Protein AF-A0A4V2S436-F1 (afdb_monomer)

Mean predicted aligned error: 11.57 Å

Structure (mmCIF, N/CA/C/O backbone):
data_AF-A0A4V2S436-F1
#
_entry.id   AF-A0A4V2S436-F1
#
loop_
_atom_site.group_PDB
_atom_site.id
_atom_site.type_symbol
_atom_site.label_atom_id
_atom_site.label_alt_id
_atom_site.label_comp_id
_atom_site.label_asym_id
_atom_site.label_entity_id
_atom_site.label_seq_id
_atom_site.pdbx_PDB_ins_code
_atom_site.Cartn_x
_atom_site.Cartn_y
_atom_site.Cartn_z
_atom_site.occupancy
_atom_site.B_iso_or_equiv
_atom_site.auth_seq_id
_atom_site.auth_comp_id
_atom_site.auth_asym_id
_atom_site.auth_atom_id
_atom_site.pdbx_PDB_model_num
ATOM 1 N N . MET A 1 1 ? 84.930 -32.287 -85.857 1.00 45.47 1 MET A N 1
ATOM 2 C CA . MET A 1 1 ? 84.695 -31.911 -84.444 1.00 45.47 1 MET A CA 1
ATOM 3 C C . MET A 1 1 ? 83.367 -31.167 -84.340 1.00 45.47 1 MET A C 1
ATOM 5 O O . MET A 1 1 ? 83.311 -29.987 -84.649 1.00 45.47 1 MET A O 1
ATOM 9 N N . ALA A 1 2 ? 82.291 -31.865 -83.974 1.00 49.47 2 ALA A N 1
ATOM 10 C CA . ALA A 1 2 ? 80.963 -31.278 -83.796 1.00 49.47 2 ALA A CA 1
ATOM 11 C C . ALA A 1 2 ? 80.810 -30.798 -82.342 1.00 49.47 2 ALA A C 1
ATOM 13 O O . ALA A 1 2 ? 80.619 -31.605 -81.431 1.00 49.47 2 ALA A O 1
ATOM 14 N N . LYS A 1 3 ? 80.956 -29.487 -82.105 1.00 49.38 3 LYS A N 1
ATOM 15 C CA . LYS A 1 3 ? 80.762 -28.877 -80.781 1.00 49.38 3 LYS A CA 1
ATOM 16 C C . LYS A 1 3 ? 79.258 -28.685 -80.565 1.00 49.38 3 LYS A C 1
ATOM 18 O O . LYS A 1 3 ? 78.628 -27.804 -81.133 1.00 49.38 3 LYS A O 1
ATOM 23 N N . ARG A 1 4 ? 78.697 -29.631 -79.817 1.00 47.94 4 ARG A N 1
ATOM 24 C CA . ARG A 1 4 ? 77.278 -29.845 -79.520 1.00 47.94 4 ARG A CA 1
ATOM 25 C C . ARG A 1 4 ? 76.679 -28.641 -78.773 1.00 47.94 4 ARG A C 1
ATOM 27 O O . ARG A 1 4 ? 77.200 -28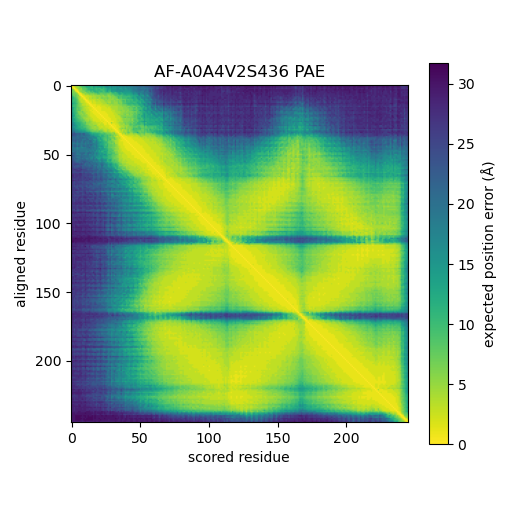.246 -77.732 1.00 47.94 4 ARG A O 1
ATOM 34 N N . ASN A 1 5 ? 75.564 -28.113 -79.284 1.00 54.19 5 ASN A N 1
ATOM 35 C CA . ASN A 1 5 ? 74.741 -27.030 -78.720 1.00 54.19 5 ASN A CA 1
ATOM 36 C C . ASN A 1 5 ? 74.026 -27.439 -77.407 1.00 54.19 5 ASN A C 1
ATOM 38 O O . ASN A 1 5 ? 72.805 -27.369 -77.304 1.00 54.19 5 ASN A O 1
ATOM 42 N N . ASN A 1 6 ? 74.771 -27.872 -76.386 1.00 53.44 6 ASN A N 1
ATOM 43 C CA . ASN A 1 6 ? 74.212 -28.330 -75.106 1.00 53.44 6 ASN A CA 1
ATOM 44 C C . ASN A 1 6 ? 73.847 -27.181 -74.140 1.00 53.44 6 ASN A C 1
ATOM 46 O O . ASN A 1 6 ? 73.171 -27.419 -73.143 1.00 53.44 6 ASN A O 1
ATOM 50 N N . SER A 1 7 ? 74.249 -25.936 -74.427 1.00 57.31 7 SER A N 1
ATOM 51 C CA . SER A 1 7 ? 73.978 -24.784 -73.547 1.00 57.31 7 SER A CA 1
ATOM 52 C C . SER A 1 7 ? 72.531 -24.283 -73.621 1.00 57.31 7 SER A C 1
ATOM 54 O O . SER A 1 7 ? 72.017 -23.764 -72.636 1.00 57.31 7 SER A O 1
ATOM 56 N N . LEU A 1 8 ? 71.856 -24.447 -74.764 1.00 57.72 8 LEU A N 1
ATOM 57 C CA . LEU A 1 8 ? 70.472 -23.985 -74.945 1.00 57.72 8 LEU A CA 1
ATOM 58 C C . LEU A 1 8 ? 69.459 -24.922 -74.276 1.00 57.72 8 LEU A C 1
ATOM 60 O O . LEU A 1 8 ? 68.479 -24.459 -73.699 1.00 57.72 8 LEU A O 1
ATOM 64 N N . VAL A 1 9 ? 69.730 -26.231 -74.288 1.00 58.81 9 VAL A N 1
ATOM 65 C CA . VAL A 1 9 ? 68.868 -27.2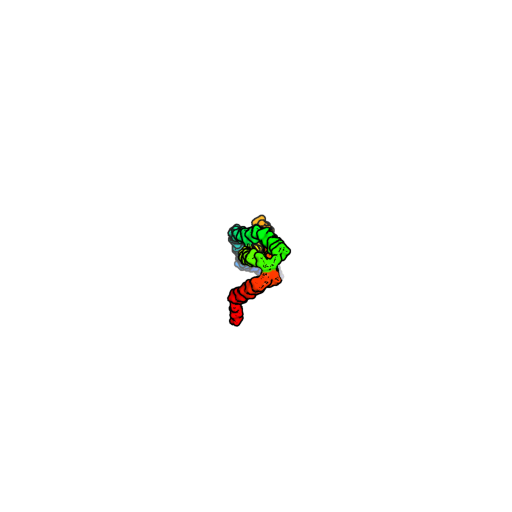38 -73.649 1.00 58.81 9 VAL A CA 1
ATOM 66 C C . VAL A 1 9 ? 68.893 -27.079 -72.123 1.00 58.81 9 VAL A C 1
ATOM 68 O O . VAL A 1 9 ? 67.842 -27.115 -71.493 1.00 58.81 9 VAL A O 1
ATOM 71 N N . GLY A 1 10 ? 70.060 -26.802 -71.528 1.00 59.97 10 GLY A N 1
ATOM 72 C CA . GLY A 1 10 ? 70.183 -26.551 -70.084 1.00 59.97 10 GLY A CA 1
ATOM 73 C C . GLY A 1 10 ? 69.435 -25.301 -69.600 1.00 59.97 10 GLY A C 1
ATOM 74 O O . GLY A 1 10 ? 68.776 -25.348 -68.564 1.00 59.97 10 GLY A O 1
ATOM 75 N N . CYS A 1 11 ? 69.460 -24.202 -70.364 1.00 59.53 11 CYS A N 1
ATOM 76 C CA . CYS A 1 11 ? 68.688 -22.996 -70.035 1.00 59.53 11 CYS A CA 1
ATOM 77 C C . CYS A 1 11 ? 67.171 -23.210 -70.163 1.00 59.53 11 CYS A C 1
ATOM 79 O O . CYS A 1 11 ? 66.417 -22.713 -69.330 1.00 59.53 11 CYS A O 1
ATOM 81 N N . LEU A 1 12 ? 66.717 -23.987 -71.152 1.00 60.34 12 LEU A N 1
ATOM 82 C CA . LEU A 1 12 ? 65.299 -24.335 -71.311 1.00 60.34 12 LEU A CA 1
ATOM 83 C C . LEU A 1 12 ? 64.764 -25.164 -70.132 1.00 60.34 12 LEU A C 1
ATOM 85 O O . LEU A 1 12 ? 63.664 -24.894 -69.650 1.00 60.34 12 LEU A O 1
ATOM 89 N N . PHE A 1 13 ? 65.558 -26.103 -69.606 1.00 65.06 13 PHE A N 1
ATOM 90 C CA . PHE A 1 13 ? 65.181 -26.893 -68.426 1.00 65.06 13 PHE A CA 1
ATOM 91 C C . PHE A 1 13 ? 65.129 -26.078 -67.125 1.00 65.06 13 PHE A C 1
ATOM 93 O O . PHE A 1 13 ? 64.391 -26.454 -66.219 1.00 65.06 13 PHE A O 1
ATOM 100 N N . LEU A 1 14 ? 65.858 -24.960 -67.028 1.00 64.38 14 LEU A N 1
ATOM 101 C CA . LEU A 1 14 ? 65.799 -24.060 -65.868 1.00 64.38 14 LEU A CA 1
ATOM 102 C C . LEU A 1 14 ? 64.645 -23.050 -65.950 1.00 64.38 14 LEU A C 1
ATOM 104 O O . LEU A 1 14 ? 64.082 -22.683 -64.922 1.00 64.38 14 LEU A O 1
ATOM 108 N N . LEU A 1 15 ? 64.252 -22.626 -67.154 1.00 70.50 15 LEU A N 1
ATOM 109 C CA . LEU A 1 15 ? 63.148 -21.675 -67.347 1.00 70.50 15 LEU A CA 1
ATOM 110 C C . LEU A 1 15 ? 61.763 -22.331 -67.228 1.00 70.50 15 LEU A C 1
ATOM 112 O O . LEU A 1 15 ? 60.806 -21.686 -66.796 1.00 70.50 15 LEU A O 1
ATOM 116 N N . PHE A 1 16 ? 61.646 -23.618 -67.555 1.00 74.94 16 PHE A N 1
ATOM 117 C CA . PHE A 1 16 ? 60.388 -24.358 -67.448 1.00 74.94 16 PHE A CA 1
ATOM 118 C C . PHE A 1 16 ? 59.801 -24.419 -66.016 1.00 74.94 16 PHE A C 1
ATOM 120 O O . PHE A 1 16 ? 58.647 -24.036 -65.838 1.00 74.94 16 PHE A O 1
ATOM 127 N N . PRO A 1 17 ? 60.539 -24.801 -64.954 1.00 76.81 17 PRO A N 1
ATOM 128 C CA . PRO A 1 17 ? 59.981 -24.813 -63.599 1.00 76.81 17 PRO A CA 1
ATOM 129 C C . PRO A 1 17 ? 59.652 -23.406 -63.082 1.00 76.81 17 PRO A C 1
ATOM 131 O O . PRO A 1 17 ? 58.709 -23.252 -62.312 1.00 76.81 17 PRO A O 1
ATOM 134 N N . ILE A 1 18 ? 60.380 -22.374 -63.527 1.00 76.88 18 ILE A N 1
ATOM 135 C CA . ILE A 1 18 ? 60.110 -20.977 -63.154 1.00 76.88 18 ILE A CA 1
ATOM 136 C C . ILE A 1 18 ? 58.799 -20.496 -63.783 1.00 76.88 18 ILE A C 1
ATOM 138 O O . ILE A 1 18 ? 57.989 -19.874 -63.102 1.00 76.88 18 ILE A O 1
ATOM 142 N N . THR A 1 19 ? 58.565 -20.810 -65.059 1.00 77.44 19 THR A N 1
ATOM 143 C CA . THR A 1 19 ? 57.315 -20.450 -65.751 1.00 77.44 19 THR A CA 1
ATOM 144 C C . THR A 1 19 ? 56.115 -21.197 -65.173 1.00 77.44 19 THR A C 1
A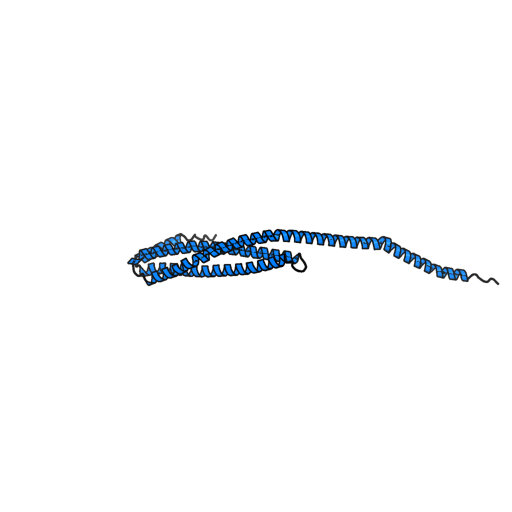TOM 146 O O . THR A 1 19 ? 55.108 -20.563 -64.878 1.00 77.44 19 THR A O 1
ATOM 149 N N . VAL A 1 20 ? 56.243 -22.496 -64.883 1.00 80.12 20 VAL A N 1
ATOM 150 C CA . VAL A 1 20 ? 55.185 -23.278 -64.213 1.00 80.12 20 VAL A CA 1
ATOM 151 C C . VAL A 1 20 ? 54.906 -22.764 -62.794 1.00 80.12 20 VAL A C 1
ATOM 153 O O . VAL A 1 20 ? 53.747 -22.641 -62.400 1.00 80.12 20 VAL A O 1
ATOM 156 N N . ALA A 1 21 ? 55.943 -22.419 -62.022 1.00 75.50 21 ALA A N 1
ATOM 157 C CA . ALA A 1 21 ? 55.770 -21.831 -60.694 1.00 75.50 21 ALA A CA 1
ATOM 158 C C . ALA A 1 21 ? 55.098 -20.450 -60.762 1.00 75.50 21 ALA A C 1
ATOM 160 O O . ALA A 1 21 ? 54.218 -20.161 -59.952 1.00 75.50 21 ALA A O 1
ATOM 161 N N . ALA A 1 22 ? 55.461 -19.616 -61.740 1.00 75.75 22 ALA A N 1
ATOM 162 C CA . ALA A 1 22 ? 54.816 -18.328 -61.967 1.00 75.75 22 ALA A CA 1
ATOM 163 C C . ALA A 1 22 ? 53.335 -18.498 -62.346 1.00 75.75 22 ALA A C 1
ATOM 165 O O . ALA A 1 22 ? 52.490 -17.827 -61.760 1.00 75.75 22 ALA A O 1
ATOM 166 N N . GLU A 1 23 ? 53.004 -19.428 -63.246 1.00 79.50 23 GLU A N 1
ATOM 167 C CA . GLU A 1 23 ? 51.626 -19.747 -63.650 1.00 79.50 23 GLU A CA 1
ATOM 168 C C . GLU A 1 23 ? 50.774 -20.190 -62.448 1.00 79.50 23 GLU A C 1
ATOM 170 O O . GLU A 1 23 ? 49.669 -19.686 -62.246 1.00 79.50 23 GLU A O 1
ATOM 175 N N . LEU A 1 24 ? 51.309 -21.068 -61.590 1.00 76.31 24 LEU A N 1
ATOM 176 C CA . LEU A 1 24 ? 50.634 -21.522 -60.367 1.00 76.31 24 LEU A CA 1
ATOM 177 C C . LEU A 1 24 ? 50.417 -20.383 -59.361 1.00 76.31 24 LEU A C 1
ATOM 179 O O . LEU A 1 24 ? 49.346 -20.288 -58.758 1.00 76.31 24 LEU A O 1
ATOM 183 N N . VAL A 1 25 ? 51.397 -19.487 -59.197 1.00 77.19 25 VAL A N 1
ATOM 184 C CA . VAL A 1 25 ? 51.258 -18.288 -58.353 1.00 77.19 25 VAL A CA 1
ATOM 185 C C . VAL A 1 25 ? 50.208 -17.334 -58.930 1.00 77.19 25 VAL A C 1
ATOM 187 O O . VAL A 1 25 ? 49.373 -16.825 -58.180 1.00 77.19 25 VAL A O 1
ATOM 190 N N . PHE A 1 26 ? 50.190 -17.132 -60.250 1.00 80.00 26 PHE A N 1
ATOM 191 C CA . PHE A 1 26 ? 49.185 -16.312 -60.925 1.00 80.00 26 PHE A CA 1
ATOM 192 C C . PHE A 1 26 ? 47.782 -16.907 -60.808 1.00 80.00 26 PHE A C 1
ATOM 194 O O . PHE A 1 26 ? 46.849 -16.160 -60.533 1.00 80.00 26 PHE A O 1
ATOM 201 N N . GLN A 1 27 ? 47.615 -18.225 -60.934 1.00 74.62 27 GLN A N 1
ATOM 202 C CA . GLN A 1 27 ? 46.327 -18.896 -60.734 1.00 74.62 27 GLN A CA 1
ATOM 203 C C . GLN A 1 27 ? 45.857 -18.821 -59.275 1.00 74.62 27 GLN A C 1
ATOM 205 O O . GLN A 1 27 ? 44.676 -18.575 -59.029 1.00 74.62 27 GLN A O 1
ATOM 210 N N . GLY A 1 28 ? 46.767 -18.960 -58.305 1.00 69.31 28 GLY A N 1
ATOM 211 C CA . GLY A 1 28 ? 46.461 -18.794 -56.882 1.00 69.31 28 GLY A CA 1
ATOM 212 C C . GLY A 1 28 ? 46.034 -17.365 -56.532 1.00 69.31 28 GLY A C 1
ATOM 213 O O . GLY A 1 28 ? 45.018 -17.169 -55.863 1.00 69.31 28 GLY A O 1
ATOM 214 N N . LEU A 1 29 ? 46.753 -16.359 -57.041 1.00 71.00 29 LEU A N 1
ATOM 215 C CA . LEU A 1 29 ? 46.376 -14.948 -56.907 1.00 71.00 29 LEU A CA 1
ATOM 216 C C . LEU A 1 29 ? 45.059 -14.662 -57.627 1.00 71.00 29 LEU A C 1
ATOM 218 O O . LEU A 1 29 ? 44.183 -14.030 -57.045 1.00 71.00 29 LEU A O 1
ATOM 222 N N . HIS A 1 30 ? 44.884 -15.166 -58.849 1.00 77.00 30 HIS A N 1
ATOM 223 C CA . HIS A 1 30 ? 43.649 -15.013 -59.609 1.00 77.00 30 HIS A CA 1
ATOM 224 C C . HIS A 1 30 ? 42.466 -15.582 -58.827 1.00 77.00 30 HIS A C 1
ATOM 226 O O . HIS A 1 30 ? 41.529 -14.841 -58.571 1.00 77.00 30 HIS A O 1
ATOM 232 N N . TRP A 1 31 ? 42.547 -16.818 -58.323 1.00 78.69 31 TRP A N 1
ATOM 233 C CA . TRP A 1 31 ? 41.507 -17.415 -57.480 1.00 78.69 31 TRP A CA 1
ATOM 234 C C . TRP A 1 31 ? 41.252 -16.600 -56.202 1.00 78.69 31 TRP A C 1
ATOM 236 O O . TRP A 1 31 ? 40.101 -16.334 -55.852 1.00 78.69 31 TRP A O 1
ATOM 246 N N . MET A 1 32 ? 42.304 -16.121 -55.534 1.00 72.50 32 MET A N 1
ATOM 247 C CA . MET A 1 32 ? 42.175 -15.274 -54.346 1.00 72.50 32 MET A CA 1
ATOM 248 C C . MET A 1 32 ? 41.455 -13.951 -54.656 1.00 72.50 32 MET A C 1
ATOM 250 O O . MET A 1 32 ? 40.604 -13.536 -53.873 1.00 72.50 32 MET A O 1
ATOM 254 N N . PHE A 1 33 ? 41.725 -13.321 -55.802 1.00 68.56 33 PHE A N 1
ATOM 255 C CA . PHE A 1 33 ? 41.077 -12.077 -56.231 1.00 68.56 33 PHE A CA 1
ATOM 256 C C . PHE A 1 33 ? 39.668 -12.290 -56.802 1.00 68.56 33 PHE A C 1
ATOM 258 O O . PHE A 1 33 ? 38.780 -11.487 -56.525 1.00 68.56 33 PHE A O 1
ATOM 265 N N . THR A 1 34 ? 39.431 -13.364 -57.560 1.00 74.44 34 THR A N 1
ATOM 266 C CA . THR A 1 34 ? 38.139 -13.631 -58.214 1.00 74.44 34 THR A CA 1
ATOM 267 C C . THR A 1 34 ? 37.133 -14.343 -57.318 1.00 74.44 34 THR A C 1
ATOM 269 O O . THR A 1 34 ? 35.936 -14.191 -57.526 1.00 74.44 34 THR A O 1
ATOM 272 N N . GLN A 1 35 ? 37.590 -15.138 -56.345 1.00 77.50 35 GLN A N 1
ATOM 273 C CA . GLN A 1 35 ? 36.730 -15.972 -55.491 1.00 77.50 35 GLN A CA 1
ATOM 274 C C . GLN A 1 35 ? 36.893 -15.610 -54.004 1.00 77.50 35 GLN A C 1
ATOM 276 O O . GLN A 1 35 ? 35.902 -15.384 -53.314 1.00 77.50 35 GLN A O 1
ATOM 281 N N . GLY A 1 36 ? 38.125 -15.486 -53.497 1.00 75.06 36 GLY A N 1
ATOM 282 C CA . GLY A 1 36 ? 38.379 -15.244 -52.065 1.00 75.06 36 GLY A CA 1
ATOM 283 C C . GLY A 1 36 ? 37.988 -13.842 -51.571 1.00 75.06 36 GLY A C 1
ATOM 284 O O . GLY A 1 36 ? 37.295 -13.685 -50.562 1.00 75.06 36 GLY A O 1
ATOM 285 N N . LEU A 1 37 ? 38.402 -12.806 -52.295 1.00 78.56 37 LEU A N 1
ATOM 286 C CA . LEU A 1 37 ? 38.142 -11.399 -51.978 1.00 78.56 37 LEU A CA 1
ATOM 287 C C . LEU A 1 37 ? 36.642 -11.036 -52.025 1.00 78.56 37 LEU A C 1
ATOM 289 O O . LEU A 1 37 ? 36.147 -10.458 -51.057 1.00 78.56 37 LEU A O 1
ATOM 293 N N . PRO A 1 38 ? 35.863 -11.419 -53.057 1.00 84.00 38 PRO A N 1
ATOM 294 C CA . PRO A 1 38 ? 34.427 -11.146 -53.060 1.00 84.00 38 PRO A CA 1
ATOM 295 C C . PRO A 1 38 ? 33.666 -11.898 -51.958 1.00 84.00 38 PRO A C 1
ATOM 297 O O . PRO A 1 38 ? 32.768 -11.317 -51.346 1.00 84.00 38 PRO A O 1
ATOM 300 N N . VAL A 1 39 ? 34.035 -13.145 -51.630 1.00 79.00 39 VAL A N 1
ATOM 301 C CA . VAL A 1 39 ? 33.394 -13.899 -50.532 1.00 79.00 39 VAL A CA 1
ATOM 302 C C . VAL A 1 39 ? 33.677 -13.252 -49.174 1.00 79.00 39 VAL A C 1
ATOM 304 O O . VAL A 1 39 ? 32.753 -13.048 -48.386 1.00 79.00 39 VAL A O 1
ATOM 307 N N . THR A 1 40 ? 34.927 -12.870 -48.902 1.00 79.31 40 THR A N 1
ATOM 308 C CA . THR A 1 40 ? 35.297 -12.202 -47.640 1.00 79.31 40 THR A CA 1
ATOM 309 C C . THR A 1 40 ? 34.639 -10.830 -47.492 1.00 79.31 40 THR A C 1
ATOM 311 O O . THR A 1 40 ? 34.109 -10.530 -46.421 1.00 79.31 40 THR A O 1
ATOM 314 N N . LEU A 1 41 ? 34.579 -10.029 -48.562 1.00 82.56 41 LEU A N 1
ATOM 315 C CA . LEU A 1 41 ? 33.846 -8.758 -48.571 1.00 82.56 41 LEU A CA 1
ATOM 316 C C . LEU A 1 41 ? 32.345 -8.957 -48.340 1.00 82.56 41 LEU A C 1
ATOM 318 O O . LEU A 1 41 ? 31.739 -8.189 -47.595 1.00 82.56 41 LEU A O 1
ATOM 322 N N . THR A 1 42 ? 31.750 -10.004 -48.918 1.00 83.19 42 THR A N 1
ATOM 323 C CA . THR A 1 42 ? 30.330 -10.326 -48.712 1.00 83.19 42 THR A CA 1
ATOM 324 C C . THR A 1 42 ? 30.058 -10.721 -47.261 1.00 83.19 42 THR A C 1
ATOM 326 O O . THR A 1 42 ? 29.117 -10.212 -46.655 1.00 83.19 42 THR A O 1
ATOM 329 N N . LEU A 1 43 ? 30.900 -11.566 -46.657 1.00 82.19 43 LEU A N 1
ATOM 330 C CA . LEU A 1 43 ? 30.776 -11.937 -45.242 1.00 82.19 43 LEU A CA 1
ATOM 331 C C . LEU A 1 43 ? 30.955 -10.729 -44.313 1.00 82.19 43 LEU A C 1
ATOM 333 O O . LEU A 1 43 ? 30.184 -10.565 -43.368 1.00 82.19 43 LEU A O 1
ATOM 337 N N . LEU A 1 44 ? 31.922 -9.852 -44.600 1.00 87.75 44 LEU A N 1
ATOM 338 C CA . LEU A 1 44 ? 32.111 -8.610 -43.852 1.00 87.75 44 LEU A CA 1
ATOM 339 C C . LEU A 1 44 ? 30.885 -7.697 -43.978 1.00 87.75 44 LEU A C 1
ATOM 341 O O . LEU A 1 44 ? 30.405 -7.180 -42.970 1.00 87.75 44 LEU A O 1
ATOM 345 N N . ALA A 1 45 ? 30.340 -7.536 -45.186 1.00 86.56 45 ALA A N 1
ATOM 346 C CA . ALA A 1 45 ? 29.126 -6.761 -45.416 1.00 86.56 45 ALA A CA 1
ATOM 347 C C . ALA A 1 45 ? 27.938 -7.337 -44.632 1.00 86.56 45 ALA A C 1
ATOM 349 O O . ALA A 1 45 ? 27.226 -6.583 -43.972 1.00 86.56 45 ALA A O 1
ATOM 350 N N . LEU A 1 46 ? 27.761 -8.664 -44.617 1.00 89.12 46 LEU A N 1
ATOM 351 C CA . LEU A 1 46 ? 26.723 -9.328 -43.823 1.00 89.12 46 LEU A CA 1
ATOM 352 C C . LEU A 1 46 ? 26.907 -9.101 -42.316 1.00 89.12 46 LEU A C 1
ATOM 354 O O . LEU A 1 46 ? 25.925 -8.827 -41.626 1.00 89.12 46 LEU A O 1
ATOM 358 N N . LEU A 1 47 ? 28.141 -9.149 -41.805 1.00 89.12 47 LEU A N 1
ATOM 359 C CA . LEU A 1 47 ? 28.437 -8.839 -40.401 1.00 89.12 47 LEU A CA 1
ATOM 360 C C . LEU A 1 47 ? 28.134 -7.376 -40.059 1.00 89.12 47 LEU A C 1
ATOM 362 O O . LEU A 1 47 ? 27.546 -7.100 -39.013 1.00 89.12 47 LEU A O 1
ATOM 366 N N . VAL A 1 48 ? 28.492 -6.438 -40.938 1.00 89.75 48 VAL A N 1
ATOM 367 C CA . VAL A 1 48 ? 28.183 -5.010 -40.764 1.00 89.75 48 VAL A CA 1
ATOM 368 C C . VAL A 1 48 ? 26.673 -4.775 -40.797 1.00 89.75 48 VAL A C 1
ATOM 370 O O . VAL A 1 48 ? 26.160 -4.023 -39.969 1.00 89.75 48 VAL A O 1
ATOM 373 N N . ILE A 1 49 ? 25.945 -5.443 -41.696 1.00 88.50 49 ILE A N 1
ATOM 374 C CA . ILE A 1 49 ? 24.481 -5.370 -41.780 1.00 88.50 49 ILE A CA 1
ATOM 375 C C . ILE A 1 49 ? 23.839 -5.948 -40.512 1.00 88.50 49 ILE A C 1
ATOM 377 O O . ILE A 1 49 ? 23.004 -5.275 -39.908 1.00 88.50 49 ILE A O 1
ATOM 381 N N . ASP A 1 50 ? 24.235 -7.143 -40.059 1.00 87.94 50 ASP A N 1
ATOM 382 C CA . ASP A 1 50 ? 23.723 -7.742 -38.815 1.00 87.94 50 ASP A CA 1
ATOM 383 C C . ASP A 1 50 ? 24.010 -6.837 -37.608 1.00 87.94 50 ASP A C 1
ATOM 385 O O . ASP A 1 50 ? 23.112 -6.560 -36.805 1.00 87.94 50 ASP A O 1
ATOM 389 N N . PHE A 1 51 ? 25.221 -6.280 -37.520 1.00 87.00 51 PHE A N 1
ATOM 390 C CA . PHE A 1 51 ? 25.578 -5.317 -36.483 1.00 87.00 51 PHE A CA 1
ATOM 391 C C . PHE A 1 51 ? 24.712 -4.052 -36.545 1.00 87.00 51 PHE A C 1
ATOM 393 O O . PHE A 1 51 ? 24.152 -3.643 -35.524 1.00 87.00 51 PHE A O 1
ATOM 400 N N . ALA A 1 52 ? 24.537 -3.455 -37.727 1.00 87.12 52 ALA A N 1
ATOM 401 C CA . ALA A 1 52 ? 23.712 -2.265 -37.920 1.00 87.12 52 ALA A CA 1
ATOM 402 C C . ALA A 1 52 ? 22.243 -2.525 -37.548 1.00 87.12 52 ALA A C 1
ATOM 404 O O . ALA A 1 52 ? 21.633 -1.720 -36.839 1.00 87.12 52 ALA A O 1
ATOM 405 N N . VAL A 1 53 ? 21.689 -3.678 -37.938 1.00 89.75 53 VAL A N 1
ATOM 406 C CA . VAL A 1 53 ? 20.325 -4.098 -37.584 1.00 89.75 53 VAL A CA 1
ATOM 407 C C . VAL A 1 53 ? 20.186 -4.292 -36.072 1.00 89.75 53 VAL A C 1
ATOM 409 O O . VAL A 1 53 ? 19.231 -3.787 -35.472 1.00 89.75 53 VAL A O 1
ATOM 412 N N . ARG A 1 54 ? 21.136 -4.972 -35.414 1.00 85.56 54 ARG A N 1
ATOM 413 C CA . ARG A 1 54 ? 21.142 -5.138 -33.946 1.00 85.56 54 ARG A CA 1
ATOM 414 C C . ARG A 1 54 ? 21.253 -3.797 -33.225 1.00 85.56 54 ARG A C 1
ATOM 416 O O . ARG A 1 54 ? 20.537 -3.567 -32.245 1.00 85.56 54 ARG A O 1
ATOM 423 N N . PHE A 1 55 ? 22.095 -2.898 -33.724 1.00 83.75 55 PHE A N 1
ATOM 424 C CA . PHE A 1 55 ? 22.274 -1.561 -33.169 1.00 83.75 55 PHE A CA 1
ATOM 425 C C . PHE A 1 55 ? 20.995 -0.722 -33.292 1.00 83.75 55 PHE A C 1
ATOM 427 O O . PHE A 1 55 ? 20.531 -0.154 -32.300 1.00 83.75 55 PHE A O 1
ATOM 434 N N . GLN A 1 56 ? 20.354 -0.714 -34.465 1.00 87.31 56 GLN A N 1
ATOM 435 C CA . GLN A 1 56 ? 19.084 -0.014 -34.682 1.00 87.31 56 GLN A CA 1
ATOM 436 C C . GLN A 1 56 ? 17.953 -0.570 -33.809 1.00 87.31 56 GLN A C 1
ATOM 438 O O . GLN A 1 56 ? 17.238 0.207 -33.172 1.00 87.31 56 GLN A O 1
ATOM 443 N N . ARG A 1 57 ? 17.817 -1.901 -33.710 1.00 86.00 57 ARG A N 1
ATOM 444 C CA . ARG A 1 57 ? 16.818 -2.547 -32.836 1.00 86.00 57 ARG A CA 1
ATOM 445 C C . ARG A 1 57 ? 17.014 -2.161 -31.372 1.00 86.00 57 ARG A C 1
ATOM 447 O O . ARG A 1 57 ? 16.044 -1.838 -30.690 1.00 86.00 57 ARG A O 1
ATOM 454 N N . THR A 1 58 ? 18.259 -2.146 -30.903 1.00 82.06 58 THR A N 1
ATOM 455 C CA . THR A 1 58 ? 18.589 -1.743 -29.528 1.00 82.06 58 THR A CA 1
ATOM 456 C C . THR A 1 58 ? 18.244 -0.274 -29.293 1.00 82.06 58 THR A C 1
ATOM 458 O O . THR A 1 58 ? 17.611 0.063 -28.294 1.00 82.06 58 THR A O 1
ATOM 461 N N . ARG A 1 59 ? 18.576 0.609 -30.243 1.00 82.38 59 ARG A N 1
ATOM 462 C CA . ARG A 1 59 ? 18.273 2.043 -30.149 1.00 82.38 59 ARG A CA 1
ATOM 463 C C . ARG A 1 59 ? 16.766 2.319 -30.132 1.00 82.38 59 ARG A C 1
ATOM 465 O O . ARG A 1 59 ? 16.320 3.155 -29.349 1.00 82.38 59 ARG A O 1
ATOM 472 N N . LYS A 1 60 ? 15.989 1.589 -30.942 1.00 86.12 60 LYS A N 1
ATOM 473 C CA . LYS A 1 60 ? 14.520 1.656 -30.946 1.00 86.12 60 LYS A CA 1
ATOM 474 C C . LYS A 1 60 ? 13.938 1.230 -29.593 1.00 86.12 60 LYS A C 1
ATOM 476 O O . LYS A 1 60 ? 13.202 2.010 -29.000 1.00 86.12 60 LYS A O 1
ATOM 481 N N . ARG A 1 61 ? 14.369 0.083 -29.049 1.00 83.12 61 ARG A N 1
ATOM 482 C CA . ARG A 1 61 ? 13.941 -0.391 -27.717 1.00 83.12 61 ARG A CA 1
ATOM 483 C C . ARG A 1 61 ? 14.251 0.608 -26.605 1.00 83.12 61 ARG A C 1
ATOM 485 O O . ARG A 1 61 ? 13.402 0.873 -25.767 1.00 83.12 61 ARG A O 1
ATOM 492 N N . VAL A 1 62 ? 15.452 1.192 -26.594 1.00 80.00 62 VAL A N 1
ATOM 493 C CA . VAL A 1 62 ? 15.817 2.197 -25.579 1.00 80.00 62 VAL A CA 1
ATOM 494 C C . VAL A 1 62 ? 14.923 3.431 -25.677 1.00 80.00 62 VAL A C 1
ATOM 496 O O . VAL A 1 62 ? 14.549 3.979 -24.643 1.00 80.00 62 VAL A O 1
ATOM 499 N N . ARG A 1 63 ? 14.573 3.874 -26.890 1.00 81.69 63 ARG A N 1
ATOM 500 C CA . ARG A 1 63 ? 13.679 5.021 -27.084 1.00 81.69 63 ARG A CA 1
ATOM 501 C C . ARG A 1 63 ? 12.279 4.725 -26.546 1.00 81.69 63 ARG A C 1
ATOM 503 O O . ARG A 1 63 ? 11.801 5.492 -25.721 1.00 81.69 63 ARG A O 1
ATOM 510 N N . GLU A 1 64 ? 11.702 3.587 -26.927 1.00 85.94 64 GLU A N 1
ATOM 511 C CA . GLU A 1 64 ? 10.386 3.130 -26.453 1.00 85.94 64 GLU A CA 1
ATOM 512 C C . GLU A 1 64 ? 10.349 3.001 -24.920 1.00 85.94 64 GLU A C 1
ATOM 514 O O . GLU A 1 64 ? 9.443 3.519 -24.272 1.00 85.94 64 GLU A O 1
ATOM 519 N N . LEU A 1 65 ? 11.381 2.403 -24.313 1.00 83.12 65 LEU A N 1
ATOM 520 C CA . LEU A 1 65 ? 11.478 2.279 -22.854 1.00 83.12 65 LEU A CA 1
ATOM 521 C C . LEU A 1 65 ? 11.767 3.619 -22.144 1.00 83.12 65 LEU A C 1
ATOM 523 O O . LEU A 1 65 ? 11.459 3.802 -20.968 1.00 83.12 65 LEU A O 1
ATOM 527 N N . THR A 1 66 ? 12.397 4.585 -22.804 1.00 79.25 66 THR A N 1
ATOM 528 C CA . THR A 1 66 ? 12.592 5.907 -22.184 1.00 79.25 66 THR A CA 1
ATOM 529 C C . THR A 1 66 ? 11.293 6.709 -22.218 1.00 79.25 66 THR A C 1
ATOM 531 O O . THR A 1 66 ? 10.999 7.428 -21.270 1.00 79.25 66 THR A O 1
ATOM 534 N N . GLU A 1 67 ? 10.489 6.544 -23.266 1.00 84.75 67 GLU A N 1
ATOM 535 C CA . GLU A 1 67 ? 9.178 7.180 -23.405 1.00 84.75 67 GLU A CA 1
ATOM 536 C C . GLU A 1 67 ? 8.145 6.589 -22.426 1.00 84.75 67 GLU A C 1
ATOM 538 O O . GLU A 1 67 ? 7.475 7.329 -21.706 1.00 84.75 67 GLU A O 1
ATOM 543 N N . ASP A 1 68 ? 8.090 5.259 -22.276 1.00 88.50 68 ASP A N 1
ATOM 544 C CA . ASP A 1 68 ? 7.199 4.602 -21.300 1.00 88.50 68 ASP A CA 1
ATOM 545 C C . ASP A 1 68 ? 7.647 4.819 -19.835 1.00 88.50 68 ASP A C 1
ATOM 547 O O . ASP A 1 68 ? 6.851 4.661 -18.902 1.00 88.50 68 ASP A O 1
ATOM 551 N N . LEU A 1 69 ? 8.891 5.268 -19.598 1.00 86.94 69 LEU A N 1
ATOM 552 C CA . LEU A 1 69 ? 9.375 5.593 -18.251 1.00 86.94 69 LEU A CA 1
ATOM 553 C C . LEU A 1 69 ? 8.531 6.696 -17.601 1.00 86.94 69 LEU A C 1
ATOM 555 O O . LEU A 1 69 ? 8.151 6.560 -16.438 1.00 86.94 69 LEU A O 1
ATOM 559 N N . GLU A 1 70 ? 8.201 7.761 -18.336 1.00 84.81 70 GLU A N 1
ATOM 560 C CA . GLU A 1 70 ? 7.414 8.875 -17.796 1.00 84.81 70 GLU A CA 1
ATOM 561 C C . GLU A 1 70 ? 5.997 8.423 -17.413 1.00 84.81 70 GLU A C 1
ATOM 563 O O . GLU A 1 70 ? 5.504 8.721 -16.321 1.00 84.81 70 GLU A O 1
ATOM 568 N N . THR A 1 71 ? 5.363 7.624 -18.272 1.00 89.38 71 THR A N 1
ATOM 569 C CA . THR A 1 71 ? 4.034 7.047 -18.026 1.00 89.38 71 THR A CA 1
ATOM 570 C C . THR A 1 71 ? 4.036 6.134 -16.801 1.00 89.38 71 THR A C 1
ATOM 572 O O . THR A 1 71 ? 3.113 6.172 -15.982 1.00 89.38 71 THR A O 1
ATOM 575 N N . ARG A 1 72 ? 5.083 5.324 -16.618 1.00 90.31 72 ARG A N 1
ATOM 576 C CA . ARG A 1 72 ? 5.236 4.482 -15.422 1.00 90.31 72 ARG A CA 1
ATOM 577 C C . ARG A 1 72 ? 5.467 5.294 -14.159 1.00 90.31 72 ARG A C 1
ATOM 579 O O . ARG A 1 72 ? 4.842 4.989 -13.148 1.00 90.31 72 ARG A O 1
ATOM 586 N N . VAL A 1 73 ? 6.276 6.349 -14.219 1.00 87.81 73 VAL A N 1
ATOM 587 C CA . VAL A 1 73 ? 6.453 7.271 -13.087 1.00 87.81 73 VAL A CA 1
ATOM 588 C C . VAL A 1 73 ? 5.113 7.903 -12.695 1.00 87.81 73 VAL A C 1
ATOM 590 O O . VAL A 1 73 ? 4.790 7.942 -11.509 1.00 87.81 73 VAL A O 1
ATOM 593 N N . LYS A 1 74 ? 4.288 8.324 -13.664 1.00 88.81 74 LYS A N 1
ATOM 594 C CA . LYS A 1 74 ? 2.931 8.842 -13.397 1.00 88.81 74 LYS A CA 1
ATOM 595 C C . LYS A 1 74 ? 2.032 7.801 -12.722 1.00 88.81 74 LYS A C 1
ATOM 597 O O . LYS A 1 74 ? 1.379 8.126 -11.732 1.00 88.81 74 LYS A O 1
ATOM 602 N N . ARG A 1 75 ? 2.031 6.550 -13.202 1.00 90.00 75 ARG A N 1
ATOM 603 C CA . ARG A 1 75 ? 1.273 5.446 -12.577 1.00 90.00 75 ARG A CA 1
ATOM 604 C C . ARG A 1 75 ? 1.689 5.215 -11.128 1.00 90.00 75 ARG A C 1
ATOM 606 O O . ARG A 1 75 ? 0.837 5.155 -10.246 1.00 90.00 75 ARG A O 1
ATOM 613 N N . VAL A 1 76 ? 2.992 5.147 -10.881 1.00 90.12 76 VAL A N 1
ATOM 614 C CA . VAL A 1 76 ? 3.538 4.937 -9.538 1.00 90.12 76 VAL A CA 1
ATOM 615 C C . VAL A 1 76 ? 3.149 6.078 -8.598 1.00 90.12 76 VAL A C 1
ATOM 617 O O . VAL A 1 76 ? 2.683 5.800 -7.498 1.00 90.12 76 VAL A O 1
ATOM 620 N N . ARG A 1 77 ? 3.231 7.340 -9.044 1.00 89.06 77 ARG A N 1
ATOM 621 C CA . ARG A 1 77 ? 2.782 8.505 -8.258 1.00 89.06 77 ARG A CA 1
ATOM 622 C C . ARG A 1 77 ? 1.290 8.458 -7.932 1.00 89.06 77 ARG A C 1
ATOM 624 O O . ARG A 1 77 ? 0.901 8.733 -6.804 1.00 89.06 77 ARG A O 1
ATOM 631 N N . ALA A 1 78 ? 0.444 8.064 -8.882 1.00 90.81 78 ALA A N 1
ATOM 632 C CA . ALA A 1 78 ? -0.994 7.950 -8.633 1.00 90.81 78 ALA A CA 1
ATOM 633 C C . ALA A 1 78 ? -1.313 6.902 -7.548 1.00 90.81 78 ALA A C 1
ATOM 635 O O . ALA A 1 78 ? -2.168 7.124 -6.682 1.00 90.81 78 ALA A O 1
ATOM 636 N N . VAL A 1 79 ? -0.608 5.766 -7.567 1.00 89.25 79 VAL A N 1
ATOM 637 C CA . VAL A 1 79 ? -0.767 4.716 -6.549 1.00 89.25 79 VAL A CA 1
ATOM 638 C C . VAL A 1 79 ? -0.148 5.132 -5.212 1.00 89.25 79 VAL A C 1
ATOM 640 O O . VAL A 1 79 ? -0.748 4.886 -4.165 1.00 89.25 79 VAL A O 1
ATOM 643 N N . GLU A 1 80 ? 0.983 5.836 -5.232 1.00 90.31 80 GLU A N 1
ATOM 644 C CA . GLU A 1 80 ? 1.603 6.445 -4.052 1.00 90.31 80 GLU A CA 1
ATOM 645 C C . GLU A 1 80 ? 0.637 7.404 -3.346 1.00 90.31 80 GLU A C 1
ATOM 647 O O . GLU A 1 80 ? 0.394 7.286 -2.146 1.00 90.31 80 GLU A O 1
ATOM 652 N N . GLU A 1 81 ? 0.011 8.319 -4.086 1.00 92.06 81 GLU A N 1
ATOM 653 C CA . GLU A 1 81 ? -0.967 9.244 -3.523 1.00 92.06 81 GLU A CA 1
ATOM 654 C C . GLU A 1 81 ? -2.162 8.517 -2.903 1.00 92.06 81 GLU A C 1
ATOM 656 O O . GLU A 1 81 ? -2.646 8.914 -1.837 1.00 92.06 81 GLU A O 1
ATOM 661 N N . ARG A 1 82 ? -2.649 7.452 -3.553 1.00 89.06 82 ARG A N 1
ATOM 662 C CA . ARG A 1 82 ? -3.740 6.626 -3.025 1.00 89.06 82 ARG A CA 1
ATOM 663 C C . ARG A 1 82 ? -3.332 5.961 -1.712 1.00 89.06 82 ARG A C 1
ATOM 665 O O . ARG A 1 82 ? -4.099 6.036 -0.750 1.00 89.06 82 ARG A O 1
ATOM 672 N N . ALA A 1 83 ? -2.136 5.381 -1.649 1.00 89.38 83 ALA A N 1
ATOM 673 C CA . ALA A 1 83 ? -1.593 4.783 -0.433 1.00 89.38 83 ALA A CA 1
ATOM 674 C C . ALA A 1 83 ? -1.420 5.828 0.682 1.00 89.38 83 ALA A C 1
ATOM 676 O O . ALA A 1 83 ? -1.894 5.624 1.799 1.00 89.38 83 ALA A O 1
ATOM 677 N N . ASN A 1 84 ? -0.867 6.999 0.362 1.00 90.75 84 ASN A N 1
ATOM 678 C CA . ASN A 1 84 ? -0.701 8.104 1.306 1.00 90.75 84 ASN A CA 1
ATOM 679 C C . ASN A 1 84 ? -2.041 8.656 1.808 1.00 90.75 84 ASN A C 1
ATOM 681 O O . ASN A 1 84 ? -2.151 9.065 2.962 1.00 90.75 84 ASN A O 1
ATOM 685 N N . ARG A 1 85 ? -3.084 8.705 0.971 1.00 91.88 85 ARG A N 1
ATOM 686 C CA . ARG A 1 85 ? -4.436 9.092 1.411 1.00 91.88 85 ARG A CA 1
ATOM 687 C C . ARG A 1 85 ? -5.029 8.060 2.368 1.00 91.88 85 ARG A C 1
ATOM 689 O O . ARG A 1 85 ? -5.565 8.456 3.399 1.00 91.88 85 ARG A O 1
ATOM 696 N N . ALA A 1 86 ? -4.909 6.769 2.060 1.00 88.31 86 ALA A N 1
ATOM 697 C CA . ALA A 1 86 ? -5.418 5.706 2.925 1.00 88.31 86 ALA A CA 1
ATOM 698 C C . ALA A 1 86 ? -4.696 5.684 4.285 1.00 88.31 86 ALA A C 1
ATOM 700 O O . ALA A 1 86 ? -5.347 5.628 5.326 1.00 88.31 86 ALA A O 1
ATOM 701 N N . ILE A 1 87 ? -3.367 5.839 4.291 1.00 89.56 87 ILE A N 1
ATOM 702 C CA . ILE A 1 87 ? -2.586 5.896 5.533 1.00 89.56 87 ILE A CA 1
ATOM 703 C C . ILE A 1 87 ? -2.873 7.165 6.340 1.00 89.56 87 ILE A C 1
ATOM 705 O O . ILE A 1 87 ? -3.031 7.097 7.557 1.00 89.56 87 ILE A O 1
ATOM 709 N N . ARG A 1 88 ? -3.027 8.326 5.694 1.00 91.31 88 ARG A N 1
ATOM 710 C CA . ARG A 1 88 ? -3.400 9.557 6.410 1.00 91.31 88 ARG A CA 1
ATOM 711 C C . ARG A 1 88 ? -4.722 9.423 7.158 1.00 91.31 88 ARG A C 1
ATOM 713 O O . ARG A 1 88 ? -4.830 9.967 8.249 1.00 91.31 88 ARG A O 1
ATOM 720 N N . ARG A 1 89 ? -5.693 8.677 6.621 1.00 89.94 89 ARG A N 1
ATOM 721 C CA . ARG A 1 89 ? -6.964 8.413 7.314 1.00 89.94 89 ARG A CA 1
ATOM 722 C C . ARG A 1 89 ? -6.758 7.593 8.588 1.00 89.94 89 ARG A C 1
ATOM 724 O O . ARG A 1 89 ? -7.176 8.043 9.648 1.00 89.94 89 ARG A O 1
ATOM 731 N N . ILE A 1 90 ? -6.052 6.458 8.519 1.00 90.56 90 ILE A N 1
ATOM 732 C CA . ILE A 1 90 ? -5.823 5.624 9.718 1.00 90.56 90 ILE A CA 1
ATOM 733 C C . ILE A 1 90 ? -4.982 6.355 10.775 1.00 90.56 90 ILE A C 1
ATOM 735 O O . ILE A 1 90 ? -5.235 6.217 11.968 1.00 90.56 90 ILE A O 1
ATOM 739 N N . VAL A 1 91 ? -4.009 7.170 10.350 1.00 89.88 91 VAL A N 1
ATOM 740 C CA . VAL A 1 91 ? -3.170 7.958 11.263 1.00 89.88 91 VAL A CA 1
ATOM 741 C C . VAL A 1 91 ? -3.981 9.075 11.917 1.00 89.88 91 VAL A C 1
ATOM 743 O O . VAL A 1 91 ? -3.873 9.267 13.124 1.00 89.88 91 VAL A O 1
ATOM 746 N N . ALA A 1 92 ? -4.816 9.782 11.151 1.00 90.19 92 ALA A N 1
ATOM 747 C CA . ALA A 1 92 ? -5.672 10.844 11.677 1.00 90.19 92 ALA A CA 1
ATOM 748 C C . ALA A 1 92 ? -6.721 10.315 12.662 1.00 90.19 92 ALA A C 1
ATOM 750 O O . ALA A 1 92 ? -7.064 11.000 13.625 1.00 90.19 92 ALA A O 1
ATOM 751 N N . ASP A 1 93 ? -7.212 9.095 12.448 1.00 87.44 93 ASP A N 1
ATOM 752 C CA . ASP A 1 93 ? -8.179 8.498 13.356 1.00 87.44 93 ASP A CA 1
ATOM 753 C C . ASP A 1 93 ? -7.538 7.930 14.630 1.00 87.44 93 ASP A C 1
ATOM 755 O O . ASP A 1 93 ? -8.217 7.867 15.656 1.00 87.44 93 ASP A O 1
ATOM 759 N N . ARG A 1 94 ? -6.254 7.536 14.610 1.00 89.38 94 ARG A N 1
ATOM 760 C CA . ARG A 1 94 ? -5.573 6.856 15.735 1.00 89.38 94 ARG A CA 1
ATOM 761 C C . ARG A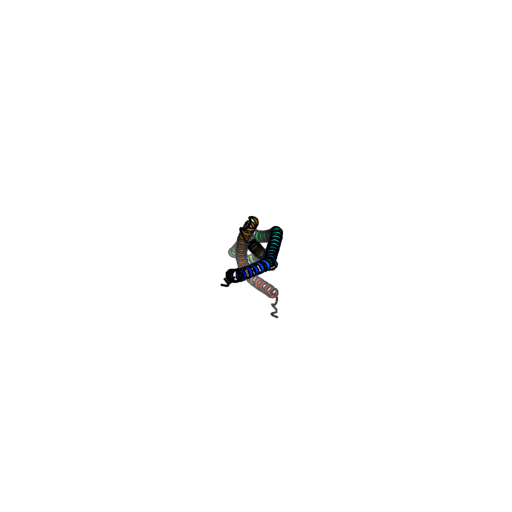 1 94 ? -5.786 7.531 17.100 1.00 89.38 94 ARG A C 1
ATOM 763 O O . ARG A 1 94 ? -6.243 6.840 18.012 1.00 89.38 94 ARG A O 1
ATOM 770 N N . PRO A 1 95 ? -5.593 8.858 17.259 1.00 90.25 95 PRO A N 1
ATOM 771 C CA . PRO A 1 95 ? -5.803 9.521 18.548 1.00 90.25 95 PRO A CA 1
ATOM 772 C C . PRO A 1 95 ? -7.231 9.377 19.095 1.00 90.25 95 PRO A C 1
ATOM 774 O O . PRO A 1 95 ? -7.437 9.331 20.310 1.00 90.25 95 PRO A O 1
ATOM 777 N N . ARG A 1 96 ? -8.240 9.288 18.217 1.00 87.50 96 ARG A N 1
ATOM 778 C CA . ARG A 1 96 ? -9.646 9.120 18.626 1.00 87.50 96 ARG A CA 1
ATOM 779 C C . ARG A 1 96 ? -9.899 7.762 19.263 1.00 87.50 96 ARG A C 1
ATOM 781 O O . ARG A 1 96 ? -10.764 7.641 20.122 1.00 87.50 96 ARG A O 1
ATOM 788 N N . VAL A 1 97 ? -9.143 6.742 18.885 1.00 87.69 97 VAL A N 1
ATOM 789 C CA . VAL A 1 97 ? -9.294 5.424 19.500 1.00 87.69 97 VAL A CA 1
ATOM 790 C C . VAL A 1 97 ? -8.358 5.211 20.655 1.00 87.69 97 VAL A C 1
ATOM 792 O O . VAL A 1 97 ? -8.787 4.594 21.621 1.00 87.69 97 VAL A O 1
ATOM 795 N N . ASP A 1 98 ? -7.161 5.783 20.642 1.00 89.25 98 ASP A N 1
ATOM 796 C CA . ASP A 1 98 ? -6.329 5.787 21.845 1.00 89.25 98 ASP A CA 1
ATOM 797 C C . ASP A 1 98 ? -7.072 6.486 23.001 1.00 89.25 98 ASP A C 1
ATOM 799 O O . ASP A 1 98 ? -7.113 5.991 24.130 1.00 89.25 98 ASP A O 1
ATOM 803 N N . SER A 1 99 ? -7.777 7.587 22.707 1.00 89.12 99 SER A N 1
ATOM 804 C CA . SER A 1 99 ? -8.671 8.230 23.680 1.00 89.12 99 SER A CA 1
ATOM 805 C C . SER A 1 99 ? -9.902 7.384 24.027 1.00 89.12 99 SER A C 1
ATOM 807 O O . SER A 1 99 ? -10.301 7.359 25.191 1.00 89.12 99 SER A O 1
ATOM 809 N N . SER A 1 100 ? -10.472 6.637 23.076 1.00 88.50 100 SER A N 1
ATOM 810 C CA . SER A 1 100 ? -11.569 5.695 23.345 1.00 88.50 100 SER A CA 1
ATOM 811 C C . SER A 1 100 ? -11.132 4.538 24.256 1.00 88.50 100 SER A C 1
ATOM 813 O O . SER A 1 100 ? -11.825 4.212 25.213 1.00 88.50 100 SER A O 1
ATOM 815 N N . VAL A 1 101 ? -9.938 3.972 24.050 1.00 89.25 101 VAL A N 1
ATOM 816 C CA . VAL A 1 101 ? -9.311 2.964 24.926 1.00 89.25 101 VAL A CA 1
ATOM 817 C C . VAL A 1 101 ? -9.206 3.487 26.355 1.00 89.25 101 VAL A C 1
ATOM 819 O O . VAL A 1 101 ? -9.600 2.793 27.299 1.00 89.25 101 VAL A O 1
ATOM 822 N N . LYS A 1 102 ? -8.723 4.724 26.518 1.00 90.75 102 LYS A N 1
ATOM 823 C CA . LYS A 1 102 ? -8.648 5.379 27.826 1.00 90.75 102 LYS A CA 1
ATOM 824 C C . LYS A 1 102 ? -10.039 5.547 28.440 1.00 90.75 102 LYS A C 1
ATOM 826 O O . LYS A 1 102 ? -10.262 5.091 29.554 1.00 90.75 102 LYS A O 1
ATOM 831 N N . LYS A 1 103 ? -11.002 6.077 27.680 1.00 90.94 103 LYS A N 1
ATOM 832 C CA . LYS A 1 103 ? -12.394 6.253 28.123 1.00 90.94 103 LYS A CA 1
ATOM 833 C C . LYS A 1 103 ? -13.026 4.938 28.592 1.00 90.94 103 LYS A C 1
ATOM 835 O O . LYS A 1 103 ? -13.639 4.902 29.652 1.00 90.94 103 LYS A O 1
ATOM 840 N N . LEU A 1 104 ? -12.875 3.853 27.831 1.00 89.00 104 LEU A N 1
ATOM 841 C CA . LEU A 1 104 ? -13.411 2.532 28.185 1.00 89.00 104 LEU A CA 1
ATOM 842 C C . LEU A 1 104 ? -12.770 1.979 29.464 1.00 89.00 104 LEU A C 1
ATOM 844 O O . LEU A 1 104 ? -13.446 1.338 30.271 1.00 89.00 104 LEU A O 1
ATOM 848 N N . THR A 1 105 ? -11.477 2.239 29.652 1.00 89.50 105 THR A N 1
ATOM 849 C CA . THR A 1 105 ? -10.748 1.868 30.870 1.00 89.50 105 THR A CA 1
ATOM 850 C C . THR A 1 105 ? -11.279 2.649 32.072 1.00 89.50 105 THR A C 1
ATOM 852 O O . THR A 1 105 ? -11.656 2.039 33.075 1.00 89.50 105 THR A O 1
ATOM 855 N N . ASP A 1 106 ? -11.399 3.970 31.942 1.00 89.38 106 ASP A N 1
ATOM 856 C CA . ASP A 1 106 ? -11.887 4.865 32.995 1.00 89.38 106 ASP A CA 1
ATOM 857 C C . ASP A 1 106 ? -13.341 4.537 33.375 1.00 89.38 106 ASP A C 1
ATOM 859 O O . ASP A 1 106 ? -13.668 4.422 34.558 1.00 89.38 106 ASP A O 1
ATOM 863 N N . LEU A 1 107 ? -14.213 4.290 32.387 1.00 86.94 107 LEU A N 1
ATOM 864 C CA . LEU A 1 107 ? -15.607 3.878 32.601 1.00 86.94 107 LEU A CA 1
ATOM 865 C C . LEU A 1 107 ? -15.702 2.592 33.426 1.00 86.94 107 LEU A C 1
ATOM 867 O O . LEU A 1 107 ? -16.491 2.517 34.365 1.00 86.94 107 LEU A O 1
ATOM 871 N N . ARG A 1 108 ? -14.880 1.583 33.118 1.00 87.75 108 ARG A N 1
ATOM 872 C CA . ARG A 1 108 ? -14.862 0.316 33.869 1.00 87.75 108 ARG A CA 1
ATOM 873 C C . ARG A 1 108 ? -14.363 0.483 35.301 1.00 87.75 108 ARG A C 1
ATOM 875 O O . ARG A 1 108 ? -14.812 -0.241 36.189 1.00 87.75 108 ARG A O 1
ATOM 882 N N . GLN A 1 109 ? -13.421 1.395 35.533 1.00 86.31 109 GLN A N 1
ATOM 883 C CA . GLN A 1 109 ? -12.876 1.640 36.869 1.00 86.31 109 GLN A CA 1
ATOM 884 C C . GLN A 1 109 ? -13.848 2.432 37.750 1.00 86.31 109 GLN A C 1
ATOM 886 O O . GLN A 1 109 ? -14.000 2.104 38.929 1.00 86.31 109 GLN A O 1
ATOM 891 N N . THR A 1 110 ? -14.517 3.430 37.170 1.00 85.19 110 THR A N 1
ATOM 892 C CA . THR A 1 110 ? -15.384 4.381 37.882 1.00 85.19 110 THR A CA 1
ATOM 893 C C . THR A 1 110 ? -16.816 3.884 38.060 1.00 85.19 110 THR A C 1
ATOM 895 O O . THR A 1 110 ? -17.402 4.086 39.121 1.00 85.19 110 THR A O 1
ATOM 898 N N . MET A 1 111 ? -17.390 3.202 37.064 1.00 80.25 111 MET A N 1
ATOM 899 C CA . MET A 1 111 ? -18.800 2.809 37.082 1.00 80.25 111 MET A CA 1
ATOM 900 C C . MET A 1 111 ? -18.976 1.353 37.520 1.00 80.25 111 MET A C 1
ATOM 902 O O . MET A 1 111 ? -18.566 0.409 36.833 1.00 80.25 111 MET A O 1
ATOM 906 N N . ARG A 1 112 ? -19.634 1.162 38.669 1.00 71.00 112 ARG A N 1
ATOM 907 C CA . ARG A 1 112 ? -19.977 -0.155 39.229 1.00 71.00 112 ARG A CA 1
ATOM 908 C C . ARG A 1 112 ? -21.457 -0.220 39.603 1.00 71.00 112 ARG A C 1
ATOM 910 O O . ARG A 1 112 ? -22.016 0.762 40.076 1.00 71.00 112 ARG A O 1
ATOM 917 N N . GLY A 1 113 ? -22.066 -1.392 39.436 1.00 65.50 113 GLY A N 1
ATOM 918 C CA . GLY A 1 113 ? -23.452 -1.647 39.833 1.00 65.50 113 GLY A CA 1
ATOM 919 C C . GLY A 1 113 ? -24.482 -1.440 38.719 1.00 65.50 113 GLY A C 1
ATOM 920 O O . GLY A 1 113 ? -24.179 -0.973 37.619 1.00 65.50 113 GLY A O 1
ATOM 921 N N . GLU A 1 114 ? -25.729 -1.817 39.009 1.00 68.88 114 GLU A N 1
ATOM 922 C CA . GLU A 1 114 ? -26.825 -1.850 38.027 1.00 68.88 114 GLU A CA 1
ATOM 923 C C . GLU A 1 114 ? -27.262 -0.464 37.532 1.00 68.88 114 GLU A C 1
ATOM 925 O O . GLU A 1 114 ? -27.752 -0.345 36.407 1.00 68.88 114 GLU A O 1
ATOM 930 N N . ILE A 1 115 ? -27.038 0.586 38.330 1.00 72.50 115 ILE A N 1
ATOM 931 C CA . ILE A 1 115 ? -27.434 1.973 38.021 1.00 72.50 115 ILE A CA 1
ATOM 932 C C . ILE A 1 115 ? -26.798 2.449 36.705 1.00 72.50 115 ILE A C 1
ATOM 934 O O . ILE A 1 115 ? -27.427 3.158 35.922 1.00 72.50 115 ILE A O 1
ATOM 938 N N . HIS A 1 116 ? -25.578 1.997 36.407 1.00 85.69 116 HIS A N 1
ATOM 939 C CA . HIS A 1 116 ? -24.833 2.418 35.219 1.00 85.69 116 HIS A CA 1
ATOM 940 C C . HIS A 1 116 ? -25.027 1.508 34.001 1.00 85.69 116 HIS A C 1
ATOM 942 O O . HIS A 1 116 ? -24.404 1.741 32.965 1.00 85.69 116 HIS A O 1
ATOM 948 N N . PHE A 1 117 ? -25.894 0.492 34.082 1.00 90.38 117 PHE A N 1
ATOM 949 C CA . PHE A 1 117 ? -26.072 -0.490 33.009 1.00 90.38 117 PHE A CA 1
ATOM 950 C C . PHE A 1 117 ? -26.346 0.166 31.648 1.00 90.38 117 PHE A C 1
ATOM 952 O O . PHE A 1 117 ? -25.713 -0.188 30.657 1.00 90.38 117 PHE A O 1
ATOM 959 N N . HIS A 1 118 ? -27.255 1.146 31.588 1.00 91.56 118 HIS A N 1
ATOM 960 C CA . HIS A 1 118 ? -27.627 1.762 30.313 1.00 91.56 118 HIS A CA 1
ATOM 961 C C . HIS A 1 118 ? -26.439 2.478 29.656 1.00 91.56 118 HIS A C 1
ATOM 963 O O . HIS A 1 118 ? -26.136 2.209 28.494 1.00 91.56 118 HIS A O 1
ATOM 969 N N . VAL A 1 119 ? -25.709 3.285 30.432 1.00 90.81 119 VAL A N 1
ATOM 970 C CA . VAL A 1 119 ? -24.509 4.001 29.973 1.00 90.81 119 VAL A CA 1
ATOM 971 C C . VAL A 1 119 ? -23.462 3.016 29.452 1.00 90.81 119 VAL A C 1
ATOM 973 O O . VAL A 1 119 ? -22.970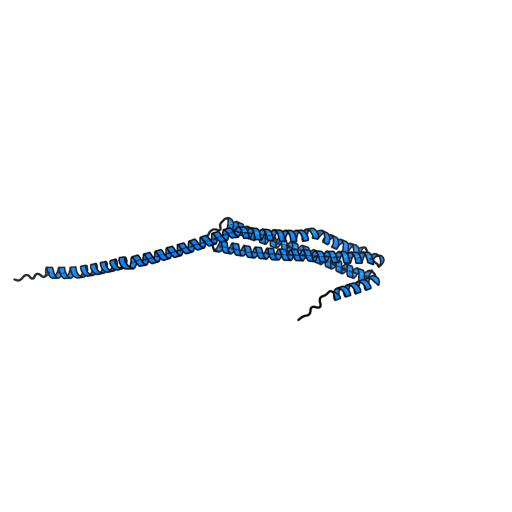 3.172 28.338 1.00 90.81 119 VAL A O 1
ATOM 976 N N . LEU A 1 120 ? -23.176 1.947 30.199 1.00 92.38 120 LEU A N 1
ATOM 977 C CA . LEU A 1 120 ? -22.183 0.951 29.792 1.00 92.38 120 LEU A CA 1
ATOM 978 C C . LEU A 1 120 ? -22.589 0.223 28.499 1.00 92.38 120 LEU A C 1
ATOM 980 O O . LEU A 1 120 ? -21.753 0.016 27.620 1.00 92.38 120 LEU A O 1
ATOM 984 N N . THR A 1 121 ? -23.869 -0.132 28.338 1.00 93.81 121 THR A N 1
ATOM 985 C CA . THR A 1 121 ? -24.353 -0.776 27.102 1.00 93.81 121 THR A CA 1
ATOM 986 C C . THR A 1 121 ? -24.319 0.154 25.889 1.00 93.81 121 THR A C 1
ATOM 988 O O . THR A 1 121 ? -23.978 -0.296 24.790 1.00 93.81 121 THR A O 1
ATOM 991 N N . GLN A 1 122 ? -24.630 1.441 26.079 1.00 93.81 122 GLN A N 1
ATOM 992 C CA . GLN A 1 122 ? -24.528 2.455 25.033 1.00 93.81 122 GLN A CA 1
ATOM 993 C C . GLN A 1 122 ? -23.072 2.615 24.592 1.00 93.81 122 GLN A C 1
ATOM 995 O O . GLN A 1 122 ? -22.783 2.538 23.399 1.00 93.81 122 GLN A O 1
ATOM 1000 N N . GLU A 1 123 ? -22.148 2.750 25.543 1.00 93.12 123 GLU A N 1
ATOM 1001 C CA . GLU A 1 123 ? -20.715 2.879 25.268 1.00 93.12 123 GLU A CA 1
ATOM 1002 C C . GLU A 1 123 ? -20.135 1.629 24.599 1.00 93.12 123 GLU A C 1
ATOM 1004 O O . GLU A 1 123 ? -19.370 1.747 23.643 1.00 93.12 123 GLU A O 1
ATOM 1009 N N . HIS A 1 124 ? -20.564 0.429 25.002 1.00 94.62 124 HIS A N 1
ATOM 1010 C CA . HIS A 1 124 ? -20.192 -0.805 24.309 1.00 94.62 124 HIS A CA 1
ATOM 1011 C C . HIS A 1 124 ? -20.646 -0.790 22.841 1.00 94.62 124 HIS A C 1
ATOM 1013 O O . HIS A 1 124 ? -19.878 -1.161 21.953 1.00 94.62 124 HIS A O 1
ATOM 1019 N N . ASN A 1 125 ? -21.881 -0.361 22.554 1.00 93.38 125 ASN A N 1
ATOM 1020 C CA . ASN A 1 125 ? -22.362 -0.293 21.174 1.00 93.38 125 ASN A CA 1
ATOM 1021 C C . ASN A 1 125 ? -21.612 0.765 20.349 1.00 93.38 125 ASN A C 1
ATOM 1023 O O . ASN A 1 125 ? -21.215 0.477 19.221 1.00 93.38 125 ASN A O 1
ATOM 1027 N N . THR A 1 126 ? -21.384 1.952 20.914 1.00 92.31 126 THR A N 1
ATOM 1028 C CA . THR A 1 126 ? -20.605 3.024 20.276 1.00 92.31 126 THR A CA 1
ATOM 1029 C C . THR A 1 126 ? -19.189 2.556 19.960 1.00 92.31 126 THR A C 1
ATOM 1031 O O . THR A 1 126 ? -18.719 2.720 18.836 1.00 92.31 126 THR A O 1
ATOM 1034 N N . SER A 1 127 ? -18.531 1.909 20.921 1.00 92.19 127 SER A N 1
ATOM 1035 C CA . SER A 1 127 ? -17.193 1.354 20.744 1.00 92.19 127 SER A CA 1
ATOM 1036 C C . SER A 1 127 ? -17.175 0.272 19.661 1.00 92.19 127 SER A C 1
ATOM 1038 O O . SER A 1 127 ? -16.358 0.338 18.746 1.00 92.19 127 SER A O 1
ATOM 1040 N N . ARG A 1 128 ? -18.140 -0.655 19.655 1.00 93.00 128 ARG A N 1
ATOM 1041 C CA . ARG A 1 128 ? -18.259 -1.669 18.595 1.00 93.00 128 ARG A CA 1
ATOM 1042 C C . ARG A 1 128 ? -18.381 -1.043 17.198 1.00 93.00 128 ARG A C 1
ATOM 1044 O O . ARG A 1 128 ? -17.686 -1.471 16.285 1.00 93.00 128 ARG A O 1
ATOM 1051 N N . LEU A 1 129 ? -19.229 -0.024 17.034 1.00 91.44 129 LEU A N 1
ATOM 1052 C CA . LEU A 1 129 ? -19.397 0.683 15.755 1.00 91.44 129 LEU A CA 1
ATOM 1053 C C . LEU A 1 129 ? -18.124 1.426 15.326 1.00 91.44 129 LEU A C 1
ATOM 1055 O O . LEU A 1 129 ? -17.777 1.418 14.145 1.00 91.44 129 LEU A O 1
ATOM 1059 N N . ALA A 1 130 ? -17.409 2.034 16.276 1.00 89.25 130 ALA A N 1
ATOM 1060 C CA . ALA A 1 130 ? -16.118 2.660 16.008 1.00 89.25 130 ALA A CA 1
ATOM 1061 C C . ALA A 1 130 ? -15.085 1.628 15.523 1.00 89.25 130 ALA A C 1
ATOM 1063 O O . ALA A 1 130 ? -14.397 1.870 14.532 1.00 89.25 130 ALA A O 1
ATOM 1064 N N . GLY A 1 131 ? -15.038 0.453 16.162 1.00 91.62 131 GLY A N 1
ATOM 1065 C CA . GLY A 1 131 ? -14.205 -0.674 15.738 1.00 91.62 131 GLY A CA 1
ATOM 1066 C C . GLY A 1 131 ? -14.527 -1.152 14.318 1.00 91.62 131 GLY A C 1
ATOM 1067 O O . GLY A 1 131 ? -13.613 -1.328 13.514 1.00 91.62 131 GLY A O 1
ATOM 1068 N N . ASP A 1 132 ? -15.812 -1.291 13.973 1.00 90.94 132 ASP A N 1
ATOM 1069 C CA . ASP A 1 132 ? -16.253 -1.687 12.625 1.00 90.94 132 ASP A CA 1
ATOM 1070 C C . ASP A 1 132 ? -15.783 -0.679 11.555 1.00 90.94 132 ASP A C 1
ATOM 1072 O O . ASP A 1 132 ? -15.204 -1.068 10.536 1.00 90.94 132 ASP A O 1
ATOM 1076 N N . SER A 1 133 ? -15.970 0.625 11.801 1.00 89.06 133 SER A N 1
ATOM 1077 C CA . SER A 1 133 ? -15.504 1.688 10.893 1.00 89.06 133 SER A CA 1
ATOM 1078 C C . SER A 1 133 ? -13.989 1.636 10.693 1.00 89.06 133 SER A C 1
ATOM 1080 O O . SER A 1 133 ? -13.484 1.800 9.580 1.00 89.06 133 SER A O 1
ATOM 1082 N N . TRP A 1 134 ? -13.254 1.382 11.771 1.00 90.25 134 TRP A N 1
ATOM 1083 C CA . TRP A 1 134 ? -11.803 1.260 11.755 1.00 90.25 134 TRP A CA 1
ATOM 1084 C C . TRP A 1 134 ? -11.291 0.047 11.002 1.00 90.25 134 TRP A C 1
ATOM 1086 O O . TRP A 1 134 ? -10.310 0.158 10.263 1.00 90.25 134 TRP A O 1
ATOM 1096 N N . HIS A 1 135 ? -11.962 -1.093 11.140 1.00 90.56 135 HIS A N 1
ATOM 1097 C CA . HIS A 1 135 ? -11.674 -2.262 10.321 1.00 90.56 135 HIS A CA 1
ATOM 1098 C C . HIS A 1 135 ? -11.806 -1.938 8.828 1.00 90.56 135 HIS A C 1
ATOM 1100 O O . HIS A 1 135 ? -10.949 -2.361 8.050 1.00 90.56 135 HIS A O 1
ATOM 1106 N N . GLY A 1 136 ? -12.803 -1.134 8.439 1.00 90.06 136 GLY A N 1
ATOM 1107 C CA . GLY A 1 136 ? -12.946 -0.622 7.073 1.00 90.06 136 GLY A CA 1
ATOM 1108 C C . GLY A 1 136 ? -11.733 0.195 6.616 1.00 90.06 136 GLY A C 1
ATOM 1109 O O . GLY A 1 136 ? -11.099 -0.142 5.617 1.00 90.06 136 GLY A O 1
ATOM 1110 N N . HIS A 1 137 ? -11.336 1.212 7.388 1.00 90.56 137 HIS A N 1
ATOM 1111 C CA . HIS A 1 137 ? -10.179 2.054 7.046 1.00 90.56 137 HIS A CA 1
ATOM 1112 C C . HIS A 1 137 ? -8.865 1.257 6.986 1.00 90.56 137 HIS A C 1
ATOM 1114 O O . HIS A 1 137 ? -8.028 1.486 6.110 1.00 90.56 137 HIS A O 1
ATOM 1120 N N . MET A 1 138 ? -8.689 0.287 7.887 1.00 92.19 138 MET A N 1
ATOM 1121 C CA . MET A 1 138 ? -7.540 -0.619 7.883 1.00 92.19 138 MET A CA 1
ATOM 1122 C C . MET A 1 138 ? -7.524 -1.524 6.653 1.00 92.19 138 MET A C 1
ATOM 1124 O O . MET A 1 138 ? -6.463 -1.734 6.064 1.00 92.19 138 MET A O 1
ATOM 1128 N N . HIS A 1 139 ? -8.680 -2.048 6.244 1.00 92.56 139 HIS A N 1
ATOM 1129 C CA . HIS A 1 139 ? -8.790 -2.858 5.036 1.00 92.56 139 HIS A CA 1
ATOM 1130 C C . HIS A 1 139 ? -8.378 -2.059 3.792 1.00 92.56 139 HIS A C 1
ATOM 1132 O O . HIS A 1 139 ? -7.543 -2.528 3.014 1.00 92.56 139 HIS A O 1
ATOM 1138 N N . ASP A 1 140 ? -8.871 -0.824 3.667 1.00 90.19 140 ASP A N 1
ATOM 1139 C CA . ASP A 1 140 ? -8.510 0.093 2.581 1.00 90.19 140 ASP A CA 1
ATOM 1140 C C . ASP A 1 140 ? -7.009 0.408 2.568 1.00 90.19 140 ASP A C 1
ATOM 1142 O O . ASP A 1 140 ? -6.372 0.379 1.512 1.00 90.19 140 ASP A O 1
ATOM 1146 N N . ALA A 1 141 ? -6.417 0.673 3.736 1.00 91.25 141 ALA A N 1
ATOM 1147 C CA . ALA A 1 141 ? -4.986 0.935 3.876 1.00 91.25 141 ALA A CA 1
ATOM 1148 C C . ALA A 1 141 ? -4.125 -0.273 3.477 1.00 91.25 141 ALA A C 1
ATOM 1150 O O . ALA A 1 141 ? -3.134 -0.123 2.754 1.00 91.25 141 ALA A O 1
ATOM 1151 N N . ILE A 1 142 ? -4.513 -1.479 3.900 1.00 92.88 142 ILE A N 1
ATOM 1152 C CA . ILE A 1 142 ? -3.830 -2.725 3.531 1.00 92.88 142 ILE A CA 1
ATOM 1153 C C . ILE A 1 142 ? -3.933 -2.969 2.022 1.00 92.88 142 ILE A C 1
ATOM 1155 O O . ILE A 1 142 ? -2.928 -3.326 1.400 1.00 92.88 142 ILE A O 1
ATOM 1159 N N . GLY A 1 143 ? -5.116 -2.761 1.436 1.00 92.81 143 GLY A N 1
ATOM 1160 C CA . GLY A 1 143 ? -5.343 -2.863 -0.006 1.00 92.81 143 GLY A CA 1
ATOM 1161 C C . GLY A 1 143 ? -4.477 -1.878 -0.789 1.00 92.81 143 GLY A C 1
ATOM 1162 O O . GLY A 1 143 ? -3.688 -2.293 -1.635 1.00 92.81 143 GLY A O 1
ATOM 1163 N N . ALA A 1 144 ? -4.521 -0.594 -0.429 1.00 91.00 144 ALA A N 1
ATOM 1164 C CA . ALA A 1 144 ? -3.740 0.446 -1.095 1.00 91.00 144 ALA A CA 1
ATOM 1165 C C . ALA A 1 144 ? -2.222 0.201 -0.998 1.00 91.00 144 ALA A C 1
ATOM 1167 O O . ALA A 1 144 ? -1.499 0.410 -1.972 1.00 91.00 144 ALA A O 1
ATOM 1168 N N . ARG A 1 145 ? -1.724 -0.295 0.146 1.00 92.88 145 ARG A N 1
ATOM 1169 C CA . ARG A 1 145 ? -0.313 -0.689 0.288 1.00 92.88 145 ARG A CA 1
ATOM 1170 C C . ARG A 1 145 ? 0.040 -1.874 -0.609 1.00 92.88 145 ARG A C 1
ATOM 1172 O O . ARG A 1 145 ? 1.131 -1.896 -1.176 1.00 92.88 145 ARG A O 1
ATOM 1179 N N . ARG A 1 146 ? -0.841 -2.874 -0.719 1.00 93.75 146 ARG A N 1
ATOM 1180 C CA . ARG A 1 146 ? -0.614 -4.043 -1.582 1.00 93.75 146 ARG A CA 1
ATOM 1181 C C . ARG A 1 146 ? -0.457 -3.611 -3.038 1.00 93.75 146 ARG A C 1
ATOM 1183 O O . ARG A 1 146 ? 0.514 -4.023 -3.670 1.00 93.75 146 ARG A O 1
ATOM 1190 N N . ASP A 1 147 ? -1.347 -2.747 -3.516 1.00 92.31 147 ASP A N 1
ATOM 1191 C CA . ASP A 1 147 ? -1.286 -2.185 -4.869 1.00 92.31 147 ASP A CA 1
ATOM 1192 C C . ASP A 1 147 ? 0.020 -1.405 -5.071 1.00 92.31 147 ASP A C 1
ATOM 1194 O O . ASP A 1 147 ? 0.755 -1.643 -6.029 1.00 92.31 147 ASP A O 1
ATOM 1198 N N . PHE A 1 148 ? 0.377 -0.548 -4.108 1.00 93.38 148 PHE A N 1
ATOM 1199 C CA . PHE A 1 148 ? 1.618 0.227 -4.138 1.00 93.38 148 PHE A CA 1
ATOM 1200 C C . PHE A 1 148 ? 2.872 -0.648 -4.193 1.00 93.38 148 PHE A C 1
ATOM 1202 O O . PHE A 1 148 ? 3.754 -0.427 -5.020 1.00 93.38 148 PHE A O 1
ATOM 1209 N N . SER A 1 149 ? 2.942 -1.692 -3.367 1.00 93.50 149 SER A N 1
ATOM 1210 C CA . SER A 1 149 ? 4.057 -2.643 -3.371 1.00 93.50 149 SER A CA 1
ATOM 1211 C C . SER A 1 149 ? 4.153 -3.413 -4.695 1.00 93.50 149 SER A C 1
ATOM 1213 O O . SER A 1 149 ? 5.253 -3.613 -5.223 1.00 93.50 149 SER A O 1
ATOM 1215 N N . GLY A 1 150 ? 3.005 -3.798 -5.263 1.00 93.44 150 GLY A N 1
ATOM 1216 C CA . GLY A 1 150 ? 2.917 -4.416 -6.585 1.00 93.44 150 GLY A CA 1
ATOM 1217 C C . GLY A 1 150 ? 3.486 -3.516 -7.682 1.00 93.44 150 GLY A C 1
ATOM 1218 O O . GLY A 1 150 ? 4.329 -3.963 -8.469 1.00 93.44 150 GLY A O 1
ATOM 1219 N N . GLU A 1 151 ? 3.111 -2.238 -7.680 1.00 93.00 151 GLU A N 1
ATOM 1220 C CA . GLU A 1 151 ? 3.619 -1.249 -8.633 1.00 93.00 151 GLU A CA 1
ATOM 1221 C C . GLU A 1 151 ? 5.111 -0.965 -8.455 1.00 93.00 151 GLU A C 1
ATOM 1223 O O . GLU A 1 151 ? 5.845 -0.948 -9.441 1.00 93.00 151 GLU A O 1
ATOM 1228 N N . ILE A 1 152 ? 5.612 -0.846 -7.221 1.00 93.81 152 ILE A N 1
ATOM 1229 C CA . ILE A 1 152 ? 7.055 -0.700 -6.958 1.00 93.81 152 ILE A CA 1
ATOM 1230 C C . ILE A 1 152 ? 7.831 -1.888 -7.529 1.00 93.81 152 ILE A C 1
ATOM 1232 O O . ILE A 1 152 ? 8.883 -1.710 -8.146 1.00 93.81 152 ILE A O 1
ATOM 1236 N N . LYS A 1 153 ? 7.326 -3.114 -7.347 1.00 94.56 153 LYS A N 1
ATOM 1237 C CA . LYS A 1 153 ? 7.959 -4.323 -7.891 1.00 94.56 153 LYS A CA 1
ATOM 1238 C C . LYS A 1 153 ? 7.923 -4.332 -9.420 1.00 94.56 153 LYS A C 1
ATOM 1240 O O . LYS A 1 153 ? 8.911 -4.705 -10.053 1.00 94.56 153 LYS A O 1
ATOM 1245 N N . SER A 1 154 ? 6.801 -3.932 -10.015 1.00 94.06 154 SER A N 1
ATOM 1246 C CA . SER A 1 154 ? 6.647 -3.794 -11.467 1.00 94.06 154 SER A CA 1
ATOM 1247 C C . SER A 1 154 ? 7.624 -2.761 -12.039 1.00 94.06 154 SER A C 1
ATOM 1249 O O . SER A 1 154 ? 8.380 -3.063 -12.963 1.00 94.06 154 SER A O 1
ATOM 1251 N N . PHE A 1 155 ? 7.686 -1.580 -11.426 1.00 93.44 155 PHE A N 1
ATOM 1252 C CA . PHE A 1 155 ? 8.569 -0.490 -11.820 1.00 93.44 155 PHE A CA 1
ATOM 1253 C C . PHE A 1 155 ? 10.048 -0.832 -11.612 1.00 93.44 155 PHE A C 1
ATOM 1255 O O . PHE A 1 155 ? 10.867 -0.583 -12.490 1.00 93.44 155 PHE A O 1
ATOM 1262 N N . GLY A 1 156 ? 10.400 -1.496 -10.510 1.00 92.94 156 GLY A N 1
ATOM 1263 C CA . GLY A 1 156 ? 11.761 -1.972 -10.269 1.00 92.94 156 GLY A CA 1
ATOM 1264 C C . GLY A 1 156 ? 12.240 -2.977 -11.322 1.00 92.94 156 GLY A C 1
ATOM 1265 O O . GLY A 1 156 ? 13.370 -2.867 -11.795 1.00 92.94 156 GLY A O 1
ATOM 1266 N N . ARG A 1 157 ? 11.379 -3.919 -11.743 1.00 93.25 157 ARG A N 1
ATOM 1267 C CA . ARG A 1 157 ? 11.693 -4.838 -12.856 1.00 93.25 157 ARG A CA 1
ATOM 1268 C C . ARG A 1 157 ? 11.926 -4.082 -14.160 1.00 93.25 157 ARG A C 1
ATOM 1270 O O . ARG A 1 157 ? 12.896 -4.363 -14.852 1.00 93.25 157 ARG A O 1
ATOM 1277 N N . TYR A 1 158 ? 11.076 -3.100 -14.448 1.00 91.00 158 TYR A N 1
ATOM 1278 C CA . TYR A 1 158 ? 11.198 -2.253 -15.631 1.00 91.00 158 TYR A CA 1
ATOM 1279 C C . TYR A 1 158 ? 12.517 -1.468 -15.669 1.00 91.00 158 TYR A C 1
ATOM 1281 O O . TYR A 1 158 ? 13.203 -1.441 -16.688 1.00 91.00 158 TYR A O 1
ATOM 1289 N N . VAL A 1 159 ? 12.910 -0.865 -14.544 1.00 90.62 159 VAL A N 1
ATOM 1290 C CA . VAL A 1 159 ? 14.195 -0.160 -14.431 1.00 90.62 159 VAL A CA 1
ATOM 1291 C C . VAL A 1 159 ? 15.369 -1.121 -14.646 1.00 90.62 159 VAL A C 1
ATOM 1293 O O . VAL A 1 159 ? 16.311 -0.768 -15.352 1.00 90.62 159 VAL A O 1
ATOM 1296 N N . GLY A 1 160 ? 15.294 -2.344 -14.107 1.00 89.00 160 GLY A N 1
ATOM 1297 C CA . GLY A 1 160 ? 16.306 -3.380 -14.339 1.00 89.00 160 GLY A CA 1
ATOM 1298 C C . GLY A 1 160 ? 16.399 -3.824 -15.805 1.00 89.00 160 GLY A C 1
ATOM 1299 O O . GLY A 1 160 ? 17.497 -4.000 -16.331 1.00 89.00 160 GLY A O 1
ATOM 1300 N N . GLU A 1 161 ? 15.265 -3.944 -16.500 1.00 88.62 161 GLU A N 1
ATOM 1301 C CA . GLU A 1 161 ? 15.236 -4.226 -17.939 1.00 88.62 161 GLU A CA 1
ATOM 1302 C C . GLU A 1 161 ? 15.897 -3.094 -18.737 1.00 88.62 161 GLU A C 1
ATOM 1304 O O . GLU A 1 161 ? 16.789 -3.348 -19.551 1.00 88.62 161 GLU A O 1
ATOM 1309 N N . LEU A 1 162 ? 15.538 -1.843 -18.443 1.00 85.50 162 LEU A N 1
ATOM 1310 C CA . LEU A 1 162 ? 16.120 -0.663 -19.082 1.00 85.50 162 LEU A CA 1
ATOM 1311 C C . LEU A 1 162 ? 17.644 -0.580 -18.876 1.00 85.50 162 LEU A C 1
ATOM 1313 O O . LEU A 1 162 ? 18.374 -0.217 -19.802 1.00 85.50 162 LEU A O 1
ATOM 1317 N N . GLU A 1 163 ? 18.135 -0.950 -17.692 1.00 86.50 163 GLU A N 1
ATOM 1318 C CA . GLU A 1 163 ? 19.568 -1.049 -17.390 1.00 86.50 163 GLU A CA 1
ATOM 1319 C C . GLU A 1 163 ? 20.245 -2.157 -18.214 1.00 86.50 163 GLU A C 1
ATOM 1321 O O . GLU A 1 163 ? 21.296 -1.927 -18.811 1.00 86.50 163 GLU A O 1
ATOM 1326 N N . SER A 1 164 ? 19.612 -3.328 -18.336 1.00 84.12 164 SER A N 1
ATOM 1327 C CA . SER A 1 164 ? 20.164 -4.467 -19.085 1.00 84.12 164 SER A CA 1
ATOM 1328 C C . SER A 1 164 ? 20.291 -4.212 -20.594 1.00 84.12 164 SER A C 1
ATOM 1330 O O . SER A 1 164 ? 21.260 -4.647 -21.223 1.00 84.12 164 SER A O 1
ATOM 1332 N N . VAL A 1 165 ? 19.339 -3.477 -21.183 1.00 81.62 165 VAL A N 1
ATOM 1333 C CA . VAL A 1 165 ? 19.340 -3.130 -22.614 1.00 81.62 165 VAL A CA 1
ATOM 1334 C C . VAL A 1 165 ? 20.421 -2.091 -22.914 1.00 81.62 165 VAL A C 1
ATOM 1336 O O . VAL A 1 165 ? 21.045 -2.115 -23.977 1.00 81.62 165 VAL A O 1
ATOM 1339 N N . LYS A 1 166 ? 20.694 -1.197 -21.963 1.00 75.50 166 LYS A N 1
ATOM 1340 C CA . LYS A 1 166 ? 21.711 -0.157 -22.080 1.00 75.50 166 LYS A CA 1
ATOM 1341 C C . LYS A 1 166 ? 23.037 -0.640 -21.491 1.00 75.50 166 LYS A C 1
ATOM 1343 O O . LYS A 1 166 ? 23.511 -0.082 -20.509 1.00 75.50 166 LYS A O 1
ATOM 1348 N N . ARG A 1 167 ? 23.646 -1.668 -22.100 1.00 63.81 167 ARG A N 1
ATOM 1349 C CA . ARG A 1 167 ? 24.995 -2.164 -21.746 1.00 63.81 167 ARG A CA 1
ATOM 1350 C C . ARG A 1 167 ? 26.005 -0.998 -21.751 1.00 63.81 167 ARG A C 1
ATOM 1352 O O . ARG A 1 167 ? 26.486 -0.610 -22.811 1.00 63.81 167 ARG A O 1
ATOM 1359 N N . GLY A 1 168 ? 26.277 -0.393 -20.591 1.00 64.88 168 GLY A N 1
ATOM 1360 C CA . GLY A 1 168 ? 27.115 0.806 -20.457 1.00 64.88 168 GLY A CA 1
ATOM 1361 C C . GLY A 1 168 ? 26.811 1.637 -19.201 1.00 64.88 168 GLY A C 1
ATOM 1362 O O . GLY A 1 168 ? 26.060 1.215 -18.326 1.00 64.88 168 GLY A O 1
ATOM 1363 N N . ARG A 1 169 ? 27.404 2.839 -19.092 1.00 61.34 169 ARG A N 1
ATOM 1364 C CA . ARG A 1 169 ? 27.169 3.746 -17.950 1.00 61.34 169 ARG A CA 1
ATOM 1365 C C . ARG A 1 169 ? 25.684 4.149 -17.889 1.00 61.34 169 ARG A C 1
ATOM 1367 O O . ARG A 1 169 ? 25.170 4.679 -18.880 1.00 61.34 169 ARG A O 1
ATOM 1374 N N . PRO A 1 170 ? 24.999 3.971 -16.744 1.00 65.81 170 PRO A N 1
ATOM 1375 C CA . PRO A 1 170 ? 23.597 4.337 -16.622 1.00 65.81 170 PRO A CA 1
ATOM 1376 C C . PRO A 1 170 ? 23.435 5.846 -16.814 1.00 65.81 170 PRO A C 1
ATOM 1378 O O . PRO A 1 170 ? 24.095 6.666 -16.163 1.00 65.81 170 PRO A O 1
ATOM 1381 N N . THR A 1 171 ? 22.536 6.230 -17.720 1.00 76.94 171 THR A N 1
ATOM 1382 C CA . THR A 1 171 ? 22.192 7.643 -17.912 1.00 76.94 171 THR A CA 1
ATOM 1383 C C . THR A 1 171 ? 21.604 8.244 -16.645 1.00 76.94 171 THR A C 1
ATOM 1385 O O . THR A 1 171 ? 21.091 7.524 -15.787 1.00 76.94 171 THR A O 1
ATOM 1388 N N . SER A 1 172 ? 21.644 9.574 -16.542 1.00 80.81 172 SER A N 1
ATOM 1389 C CA . SER A 1 172 ? 20.993 10.332 -15.464 1.00 80.81 172 SER A CA 1
ATOM 1390 C C . SER A 1 172 ? 19.557 9.858 -15.211 1.00 80.81 172 SER A C 1
ATOM 1392 O O . SER A 1 172 ? 19.220 9.568 -14.070 1.00 80.81 172 SER A O 1
ATOM 1394 N N . ALA A 1 173 ? 18.766 9.647 -16.268 1.00 79.44 173 ALA A N 1
ATOM 1395 C CA . ALA A 1 173 ? 17.387 9.161 -16.169 1.00 79.44 173 ALA A CA 1
ATOM 1396 C C . ALA A 1 173 ? 17.251 7.776 -15.500 1.00 79.44 173 ALA A C 1
ATOM 1398 O O . ALA A 1 173 ? 16.360 7.570 -14.683 1.00 79.44 173 ALA A O 1
ATOM 1399 N N . ILE A 1 174 ? 18.154 6.829 -15.791 1.00 82.56 174 ILE A N 1
ATOM 1400 C CA . ILE A 1 174 ? 18.116 5.480 -15.190 1.00 82.56 174 ILE A CA 1
ATOM 1401 C C . ILE A 1 174 ? 18.513 5.558 -13.715 1.00 82.56 174 ILE A C 1
ATOM 1403 O O . ILE A 1 174 ? 17.876 4.941 -12.864 1.00 82.56 174 ILE A O 1
ATOM 1407 N N . ARG A 1 175 ? 19.532 6.367 -13.393 1.00 85.31 175 ARG A N 1
ATOM 1408 C CA . ARG A 1 175 ? 19.931 6.614 -12.001 1.00 85.31 175 ARG A CA 1
ATOM 1409 C C . ARG A 1 175 ? 18.802 7.251 -11.192 1.00 85.31 175 ARG A C 1
ATOM 1411 O O . ARG A 1 175 ? 18.526 6.783 -10.093 1.00 85.31 175 ARG A O 1
ATOM 1418 N N . GLN A 1 176 ? 18.114 8.244 -11.752 1.00 86.25 176 GLN A N 1
ATOM 1419 C CA . GLN A 1 176 ? 16.944 8.869 -11.127 1.00 86.25 176 GLN A CA 1
ATOM 1420 C C . GLN A 1 176 ? 15.799 7.868 -10.930 1.00 86.25 176 GLN A C 1
ATOM 1422 O O . GLN A 1 176 ? 15.198 7.828 -9.858 1.00 86.25 176 GLN A O 1
ATOM 1427 N N . ALA A 1 177 ? 15.522 7.013 -11.919 1.00 87.06 177 ALA A N 1
ATOM 1428 C CA . ALA A 1 177 ? 14.499 5.977 -11.794 1.00 87.06 177 ALA A CA 1
ATOM 1429 C C . ALA A 1 177 ? 14.842 4.958 -10.693 1.00 87.06 177 ALA A C 1
ATOM 1431 O O . ALA A 1 177 ? 13.973 4.581 -9.911 1.00 87.06 177 ALA A O 1
ATOM 1432 N N . LYS A 1 178 ? 16.116 4.569 -10.564 1.00 88.94 178 LYS A N 1
ATOM 1433 C CA . LYS A 1 178 ? 16.591 3.691 -9.485 1.00 88.94 178 LYS A CA 1
ATOM 1434 C C . LYS A 1 178 ? 16.452 4.340 -8.107 1.00 88.94 178 LYS A C 1
ATOM 1436 O O . LYS A 1 178 ? 15.875 3.733 -7.213 1.00 88.94 178 LYS A O 1
ATOM 1441 N N . GLN A 1 179 ? 16.890 5.592 -7.964 1.00 90.06 179 GLN A N 1
ATOM 1442 C CA . GLN A 1 179 ? 16.688 6.371 -6.736 1.00 90.06 179 GLN A CA 1
ATOM 1443 C C . GLN A 1 179 ? 15.203 6.485 -6.378 1.00 90.06 179 GLN A C 1
ATOM 1445 O O . GLN A 1 179 ? 14.836 6.364 -5.214 1.00 90.06 179 GLN A O 1
ATOM 1450 N N . THR A 1 180 ? 14.343 6.653 -7.385 1.00 89.06 180 THR A N 1
ATO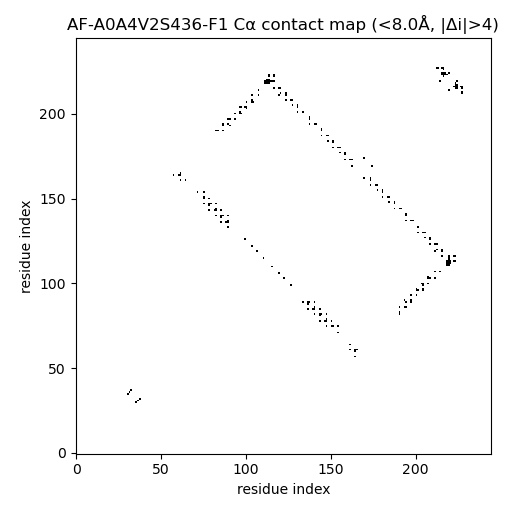M 1451 C CA . THR A 1 180 ? 12.887 6.665 -7.206 1.00 89.06 180 THR A CA 1
ATOM 1452 C C . THR A 1 180 ? 12.396 5.318 -6.676 1.00 89.06 180 THR A C 1
ATOM 1454 O O . THR A 1 180 ? 11.670 5.287 -5.691 1.00 89.06 180 THR A O 1
ATOM 1457 N N . VAL A 1 181 ? 12.823 4.191 -7.257 1.00 91.62 181 VAL A N 1
ATOM 1458 C CA . VAL A 1 181 ? 12.474 2.847 -6.756 1.00 91.62 181 VAL A CA 1
ATOM 1459 C C . VAL A 1 181 ? 12.903 2.660 -5.299 1.00 91.62 181 VAL A C 1
ATOM 1461 O O . VAL A 1 181 ? 12.116 2.157 -4.498 1.00 91.62 181 VAL A O 1
ATOM 1464 N N . ASP A 1 182 ? 14.118 3.069 -4.941 1.00 91.44 182 ASP A N 1
ATOM 1465 C CA . ASP A 1 182 ? 14.630 2.926 -3.575 1.00 91.44 182 ASP A CA 1
ATOM 1466 C C . ASP A 1 182 ? 13.862 3.809 -2.581 1.00 91.44 182 ASP A C 1
ATOM 1468 O O . ASP A 1 182 ? 13.459 3.333 -1.517 1.00 91.44 182 ASP A O 1
ATOM 1472 N N . HIS A 1 183 ? 13.553 5.051 -2.965 1.00 90.19 183 HIS A N 1
ATOM 1473 C CA . HIS A 1 183 ? 12.692 5.937 -2.183 1.00 90.19 183 HIS A CA 1
ATOM 1474 C C . HIS A 1 183 ? 11.306 5.321 -1.947 1.00 90.19 183 HIS A C 1
ATOM 1476 O O . HIS A 1 183 ? 10.832 5.253 -0.813 1.00 90.19 183 HIS A O 1
ATOM 1482 N N . LEU A 1 184 ? 10.678 4.784 -2.992 1.00 90.94 184 LEU A N 1
ATOM 1483 C CA . LEU A 1 184 ? 9.355 4.171 -2.887 1.00 90.94 184 LEU A CA 1
ATOM 1484 C C . LEU A 1 184 ? 9.365 2.902 -2.027 1.00 90.94 184 LEU A C 1
ATOM 1486 O O . LEU A 1 184 ? 8.408 2.641 -1.298 1.00 90.94 184 LEU A O 1
ATOM 1490 N N . ARG A 1 185 ? 10.448 2.115 -2.062 1.00 92.44 185 ARG A N 1
ATOM 1491 C CA . ARG A 1 185 ? 10.630 0.967 -1.158 1.00 92.44 185 ARG A CA 1
ATOM 1492 C C . ARG A 1 185 ? 10.688 1.411 0.299 1.00 92.44 185 ARG A C 1
ATOM 1494 O O . ARG A 1 185 ? 10.019 0.805 1.136 1.00 92.44 185 ARG A O 1
ATOM 1501 N N . GLN A 1 186 ? 11.435 2.474 0.593 1.00 92.38 186 GLN A N 1
ATOM 1502 C CA . GLN A 1 186 ? 11.491 3.050 1.935 1.00 92.38 186 GLN A CA 1
ATOM 1503 C C . GLN A 1 186 ? 10.111 3.547 2.380 1.00 92.38 186 GLN A C 1
ATOM 1505 O O . GLN A 1 186 ? 9.674 3.224 3.487 1.00 92.38 186 GLN A O 1
ATOM 1510 N N . MET A 1 187 ? 9.390 4.255 1.506 1.00 89.44 187 MET A N 1
ATOM 1511 C CA . MET A 1 187 ? 8.015 4.673 1.778 1.00 89.44 187 MET A CA 1
ATOM 1512 C C . MET A 1 187 ? 7.114 3.472 2.054 1.00 89.44 187 MET A C 1
ATOM 1514 O O . MET A 1 187 ? 6.423 3.452 3.063 1.00 89.44 187 MET A O 1
ATOM 1518 N N . SER A 1 188 ? 7.165 2.424 1.230 1.00 92.19 188 SER A N 1
ATOM 1519 C CA . SER A 1 188 ? 6.376 1.207 1.445 1.00 92.19 188 SER A CA 1
ATOM 1520 C C . SER A 1 188 ? 6.655 0.551 2.803 1.00 92.19 188 SER A C 1
ATOM 1522 O O . SER A 1 188 ? 5.736 -0.023 3.394 1.00 92.19 188 SER A O 1
ATOM 1524 N N . ALA A 1 189 ? 7.895 0.614 3.297 1.00 91.69 189 ALA A N 1
ATOM 1525 C CA . ALA A 1 189 ? 8.256 0.116 4.622 1.00 91.69 189 ALA A CA 1
ATOM 1526 C C . ALA A 1 189 ? 7.716 1.012 5.753 1.00 91.69 189 ALA A C 1
ATOM 1528 O O . ALA A 1 189 ? 7.263 0.500 6.776 1.00 91.69 189 ALA A O 1
ATOM 1529 N N . GLU A 1 190 ? 7.718 2.338 5.582 1.00 91.00 190 GLU A N 1
ATOM 1530 C CA . GLU A 1 190 ? 7.059 3.268 6.514 1.00 91.00 190 GLU A CA 1
ATOM 1531 C C . GLU A 1 190 ? 5.544 3.041 6.562 1.00 91.00 190 GLU A C 1
ATOM 1533 O O . GLU A 1 190 ? 4.986 2.885 7.645 1.00 91.00 190 GLU A O 1
ATOM 1538 N N . LEU A 1 191 ? 4.886 2.913 5.404 1.00 90.38 191 LEU A N 1
ATOM 1539 C CA . LEU A 1 191 ? 3.445 2.642 5.343 1.00 90.38 191 LEU A CA 1
ATOM 1540 C C . LEU A 1 191 ? 3.095 1.346 6.091 1.00 90.38 191 LEU A C 1
ATOM 1542 O O . LEU A 1 191 ? 2.097 1.294 6.803 1.00 90.38 191 LEU A O 1
ATOM 1546 N N . GLN A 1 192 ? 3.933 0.309 5.972 1.00 94.12 192 GLN A N 1
ATOM 1547 C CA . GLN A 1 192 ? 3.747 -0.932 6.727 1.00 94.12 192 GLN A CA 1
ATOM 1548 C C . GLN A 1 192 ? 3.848 -0.714 8.241 1.00 94.12 192 GLN A C 1
ATOM 1550 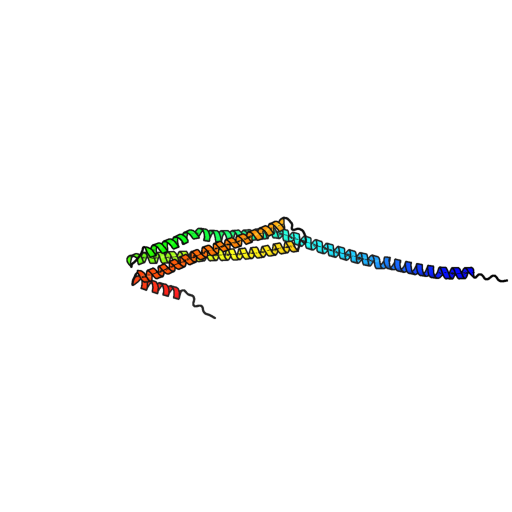O O . GLN A 1 192 ? 2.989 -1.198 8.974 1.00 94.12 192 GLN A O 1
ATOM 1555 N N . ARG A 1 193 ? 4.845 0.044 8.705 1.00 94.50 193 ARG A N 1
ATOM 1556 C CA . ARG A 1 193 ? 4.980 0.374 10.131 1.00 94.50 193 ARG A CA 1
ATOM 1557 C C . ARG A 1 193 ? 3.755 1.119 10.661 1.00 94.50 193 ARG A C 1
ATOM 1559 O O . ARG A 1 193 ? 3.298 0.826 11.763 1.00 94.50 193 ARG A O 1
ATOM 1566 N N . GLU A 1 194 ? 3.183 2.031 9.879 1.00 93.12 194 GLU A N 1
ATOM 1567 C CA . GLU A 1 194 ? 1.951 2.733 10.261 1.00 93.12 194 GLU A CA 1
ATOM 1568 C C . GLU A 1 194 ? 0.717 1.825 10.305 1.00 93.12 194 GLU A C 1
ATOM 1570 O O . GLU A 1 194 ? -0.123 1.968 11.200 1.00 93.12 194 GLU A O 1
ATOM 1575 N N . ILE A 1 195 ? 0.610 0.859 9.391 1.00 93.88 195 ILE A N 1
ATOM 1576 C CA . ILE A 1 195 ? -0.429 -0.178 9.453 1.00 93.88 195 ILE A CA 1
ATOM 1577 C C . ILE A 1 195 ? -0.267 -1.007 10.730 1.00 93.88 195 ILE A C 1
ATOM 1579 O O . ILE A 1 195 ? -1.247 -1.208 11.444 1.00 93.88 195 ILE A O 1
ATOM 1583 N N . ASP A 1 196 ? 0.950 -1.440 11.059 1.00 94.75 196 ASP A N 1
ATOM 1584 C CA . ASP A 1 196 ? 1.207 -2.263 12.247 1.00 94.75 196 ASP A CA 1
ATOM 1585 C C . ASP A 1 196 ? 0.898 -1.506 13.550 1.00 94.75 196 ASP A C 1
ATOM 1587 O O . ASP A 1 196 ? 0.245 -2.048 14.445 1.00 94.75 196 ASP A O 1
ATOM 1591 N N . ARG A 1 197 ? 1.267 -0.219 13.636 1.00 93.12 197 ARG A N 1
ATOM 1592 C CA . ARG A 1 197 ? 0.895 0.661 14.762 1.00 93.12 197 ARG A CA 1
ATOM 1593 C C . ARG A 1 197 ? -0.625 0.797 14.902 1.00 93.12 197 ARG A C 1
ATOM 1595 O O . ARG A 1 197 ? -1.167 0.664 16.001 1.00 93.12 197 ARG A O 1
ATOM 1602 N N . SER A 1 198 ? -1.321 1.033 13.791 1.00 92.56 198 SER A N 1
ATOM 1603 C CA . SER A 1 198 ? -2.786 1.177 13.781 1.00 92.56 198 SER A CA 1
ATOM 1604 C C . SER A 1 198 ? -3.485 -0.128 14.154 1.00 92.56 198 SER A C 1
ATOM 1606 O O . SER A 1 198 ? -4.460 -0.113 14.900 1.00 92.56 198 SER A O 1
ATOM 1608 N N . ARG A 1 199 ? -2.949 -1.267 13.703 1.00 93.56 199 ARG A N 1
ATOM 1609 C CA . ARG A 1 199 ? -3.434 -2.597 14.073 1.00 93.56 199 ARG A CA 1
ATOM 1610 C C . ARG A 1 199 ? -3.319 -2.838 15.575 1.00 93.56 199 ARG A C 1
ATOM 1612 O O . ARG A 1 199 ? -4.305 -3.224 16.184 1.00 93.56 199 ARG A O 1
ATOM 1619 N N . SER A 1 200 ? -2.164 -2.543 16.169 1.00 93.56 200 SER A N 1
ATOM 1620 C CA . SER A 1 200 ? -1.969 -2.657 17.621 1.00 93.56 200 SER A CA 1
ATOM 1621 C C . SER A 1 200 ? -2.977 -1.802 18.408 1.00 93.56 200 SER A C 1
ATOM 1623 O O . SER A 1 200 ? -3.572 -2.259 19.385 1.00 93.56 200 SER A O 1
ATOM 1625 N N . SER A 1 201 ? -3.246 -0.583 17.927 1.00 92.56 201 SER A N 1
ATOM 1626 C CA . SER A 1 201 ? -4.231 0.326 18.538 1.00 92.56 201 SER A CA 1
ATOM 1627 C C . SER A 1 201 ? -5.655 -0.246 18.459 1.00 92.56 201 SER A C 1
ATOM 1629 O O . SER A 1 201 ? -6.393 -0.239 19.446 1.00 92.56 201 SER A O 1
ATOM 1631 N N . LEU A 1 202 ? -6.031 -0.804 17.303 1.00 93.06 202 LEU A N 1
ATOM 1632 C CA . LEU A 1 202 ? -7.325 -1.459 17.096 1.00 93.06 202 LEU A CA 1
ATOM 1633 C C . LEU A 1 202 ? -7.473 -2.729 17.946 1.00 93.06 202 LEU A C 1
ATOM 1635 O O . LEU A 1 202 ? -8.527 -2.941 18.541 1.00 93.06 202 LEU A O 1
ATOM 1639 N N . ASP A 1 203 ? -6.424 -3.543 18.059 1.00 93.94 203 ASP A N 1
ATOM 1640 C CA . ASP A 1 203 ? -6.426 -4.745 18.898 1.00 93.94 203 ASP A CA 1
ATOM 1641 C C . ASP A 1 203 ? -6.617 -4.377 20.381 1.00 93.94 203 ASP A C 1
ATOM 1643 O O . ASP A 1 203 ? -7.438 -4.986 21.074 1.00 93.94 203 ASP A O 1
ATOM 1647 N N . SER A 1 204 ? -5.944 -3.321 20.853 1.00 93.94 204 SER A N 1
ATOM 1648 C CA . SER A 1 204 ? -6.139 -2.771 22.202 1.00 93.94 204 SER A CA 1
ATOM 1649 C C . SER A 1 204 ? -7.578 -2.293 22.425 1.00 93.94 204 SER A C 1
ATOM 1651 O O . SER A 1 204 ? -8.217 -2.667 23.412 1.00 93.94 204 SER A O 1
ATOM 1653 N N . HIS A 1 205 ? -8.132 -1.533 21.479 1.00 94.25 205 HIS A N 1
ATOM 1654 C CA . HIS A 1 205 ? -9.519 -1.072 21.520 1.00 94.25 205 HIS A CA 1
ATOM 1655 C C . HIS A 1 205 ? -10.524 -2.226 21.558 1.00 94.25 205 HIS A C 1
ATOM 1657 O O . HIS A 1 205 ? -11.423 -2.244 22.404 1.00 94.25 205 HIS A O 1
ATOM 1663 N N . ASN A 1 206 ? -10.353 -3.226 20.698 1.00 94.56 206 ASN A N 1
ATOM 1664 C CA . ASN A 1 206 ? -11.209 -4.408 20.660 1.00 94.56 206 ASN A CA 1
ATOM 1665 C C . ASN A 1 206 ? -11.135 -5.192 21.976 1.00 94.56 206 ASN A C 1
ATOM 1667 O O . ASN A 1 206 ? -12.164 -5.643 22.488 1.00 94.56 206 ASN A O 1
ATOM 1671 N N . ASN A 1 207 ? -9.945 -5.296 22.571 1.00 96.06 207 ASN A N 1
ATOM 1672 C CA . ASN A 1 207 ? -9.782 -5.899 23.886 1.00 96.06 207 ASN A CA 1
ATOM 1673 C C . ASN A 1 207 ? -10.525 -5.107 24.973 1.00 96.06 207 ASN A C 1
ATOM 1675 O O . ASN A 1 207 ? -11.271 -5.699 25.750 1.00 96.06 207 ASN A O 1
ATOM 1679 N N . GLN A 1 208 ? -10.414 -3.774 25.003 1.00 93.94 208 GLN A N 1
ATOM 1680 C CA . GLN A 1 208 ? -11.170 -2.961 25.967 1.00 93.94 208 GLN A CA 1
ATOM 1681 C C . GLN A 1 208 ? -12.684 -3.063 25.766 1.00 93.94 208 GLN A C 1
ATOM 1683 O O . GLN A 1 208 ? -13.427 -3.153 26.743 1.00 93.94 208 GLN A O 1
ATOM 1688 N N . THR A 1 209 ? -13.141 -3.125 24.516 1.00 95.00 209 THR A N 1
ATOM 1689 C CA . THR A 1 209 ? -14.556 -3.342 24.173 1.00 95.00 209 THR A CA 1
ATOM 1690 C C . THR A 1 209 ? -15.053 -4.674 24.737 1.00 95.00 209 THR A C 1
ATOM 1692 O O . THR A 1 209 ? -16.114 -4.745 25.361 1.00 95.00 209 THR A O 1
ATOM 1695 N N . LYS A 1 210 ? -14.259 -5.741 24.573 1.00 95.38 210 LYS A N 1
ATOM 1696 C CA . LYS A 1 210 ? -14.554 -7.068 25.125 1.00 95.38 210 LYS A CA 1
ATOM 1697 C C . LYS A 1 210 ? -14.594 -7.042 26.653 1.00 95.38 210 LYS A C 1
ATOM 1699 O O . LYS A 1 210 ? -15.538 -7.565 27.239 1.00 95.38 210 LYS A O 1
ATOM 1704 N N . LEU A 1 211 ? -13.616 -6.409 27.293 1.00 94.75 211 LEU A N 1
ATOM 1705 C CA . LEU A 1 211 ? -13.582 -6.294 28.749 1.00 94.75 211 LEU A CA 1
ATOM 1706 C C . LEU A 1 211 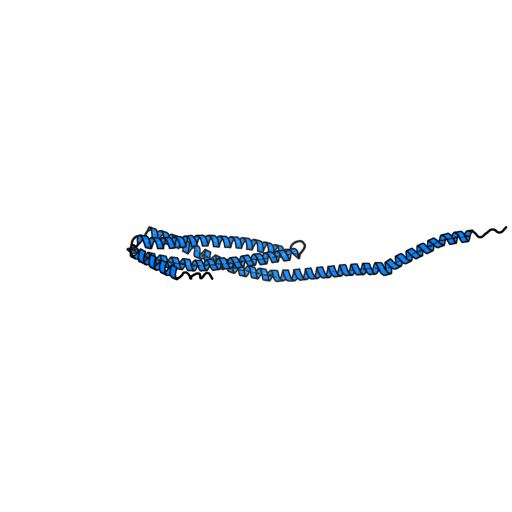? -14.758 -5.465 29.289 1.00 94.75 211 LEU A C 1
ATOM 1708 O O . LEU A 1 211 ? -15.257 -5.756 30.372 1.00 94.75 211 LEU A O 1
ATOM 1712 N N . LEU A 1 212 ? -15.243 -4.464 28.544 1.00 94.56 212 LEU A N 1
ATOM 1713 C CA . LEU A 1 212 ? -16.466 -3.736 28.890 1.00 94.56 212 LEU A CA 1
ATOM 1714 C C . LEU A 1 212 ? -17.698 -4.649 28.813 1.00 94.56 212 LEU A C 1
ATOM 1716 O O . LEU A 1 212 ? -18.524 -4.633 29.723 1.00 94.56 212 LEU A O 1
ATOM 1720 N N . LYS A 1 213 ? -17.802 -5.487 27.774 1.00 95.62 213 LYS A N 1
ATOM 1721 C CA . LYS A 1 213 ? -18.868 -6.496 27.654 1.00 95.62 213 LYS A CA 1
ATOM 1722 C C . LYS A 1 213 ? -18.888 -7.446 28.858 1.00 95.62 213 LYS A C 1
ATOM 1724 O O . LYS A 1 213 ? -19.951 -7.713 29.415 1.00 95.62 213 LYS A O 1
ATOM 1729 N N . GLU A 1 214 ? -17.722 -7.941 29.265 1.00 95.38 214 GLU A N 1
ATOM 1730 C CA . GLU A 1 214 ? -17.567 -8.815 30.437 1.00 95.38 214 GLU A CA 1
ATOM 1731 C C . GLU A 1 214 ? -17.883 -8.072 31.744 1.00 95.38 214 GLU A C 1
ATOM 1733 O O . GLU A 1 214 ? -18.604 -8.592 32.591 1.00 95.38 214 GLU A O 1
ATOM 1738 N N . HIS A 1 215 ? -17.454 -6.814 31.875 1.00 93.75 215 HIS A N 1
ATOM 1739 C CA . HIS A 1 215 ? -17.786 -5.973 33.028 1.00 93.75 215 HIS A CA 1
ATOM 1740 C C . HIS A 1 215 ? -19.296 -5.769 33.185 1.00 93.75 215 HIS A C 1
ATOM 1742 O O . HIS A 1 215 ? -19.809 -5.893 34.292 1.00 93.75 215 HIS A O 1
ATOM 1748 N N . ILE A 1 216 ? -20.025 -5.516 32.093 1.00 93.56 216 ILE A N 1
ATOM 1749 C CA . ILE A 1 216 ? -21.493 -5.395 32.121 1.00 93.56 216 ILE A CA 1
ATOM 1750 C C . ILE A 1 216 ? -22.132 -6.703 32.602 1.00 93.56 216 ILE A C 1
ATOM 1752 O O . ILE A 1 216 ? -23.029 -6.666 33.444 1.00 93.56 216 ILE A O 1
ATOM 1756 N N . ARG A 1 217 ? -21.656 -7.856 32.113 1.00 95.25 217 ARG A N 1
ATOM 1757 C CA . ARG A 1 217 ? -22.137 -9.180 32.543 1.00 95.25 217 ARG A CA 1
ATOM 1758 C C . ARG A 1 217 ? -21.946 -9.386 34.047 1.00 95.25 217 ARG A C 1
ATOM 1760 O O . ARG A 1 217 ? -22.874 -9.826 34.718 1.00 95.25 217 ARG A O 1
ATOM 1767 N N . ASP A 1 218 ? -20.762 -9.054 34.557 1.00 94.12 218 ASP A N 1
ATOM 1768 C CA . ASP A 1 218 ? -20.340 -9.425 35.911 1.00 94.12 218 ASP A CA 1
ATOM 1769 C C . ASP A 1 218 ? -20.732 -8.391 36.978 1.00 94.12 218 ASP A C 1
ATOM 1771 O O . ASP A 1 218 ? -20.835 -8.727 38.158 1.00 94.12 218 ASP A O 1
ATOM 1775 N N . ARG A 1 219 ? -20.934 -7.122 36.598 1.00 92.12 219 ARG A N 1
ATOM 1776 C CA . ARG A 1 219 ? -21.118 -6.001 37.543 1.00 92.12 219 ARG A CA 1
ATOM 1777 C C . ARG A 1 219 ? -22.475 -5.302 37.459 1.00 92.12 219 ARG A C 1
ATOM 1779 O O . ARG A 1 219 ? -22.736 -4.441 38.298 1.00 92.12 219 ARG A O 1
ATOM 1786 N N . CYS A 1 220 ? -23.343 -5.672 36.515 1.00 90.94 220 CYS A N 1
ATOM 1787 C CA . CYS A 1 220 ? -24.701 -5.119 36.380 1.00 90.94 220 CYS A CA 1
ATOM 1788 C C . CYS A 1 220 ? -25.815 -6.145 36.672 1.00 90.94 220 CYS A C 1
ATOM 1790 O O . CYS A 1 220 ? -26.917 -6.026 36.127 1.00 90.94 220 CYS A O 1
ATOM 1792 N N . GLY A 1 221 ? -25.516 -7.156 37.495 1.00 91.12 221 GLY A N 1
ATOM 1793 C CA . GLY A 1 221 ? -26.482 -8.124 38.021 1.00 91.12 221 GLY A CA 1
ATOM 1794 C C . GLY A 1 221 ? -27.298 -8.857 36.951 1.00 91.12 221 GLY A C 1
ATOM 1795 O O . GLY A 1 221 ? -26.806 -9.158 35.858 1.00 91.12 221 GLY A O 1
ATOM 1796 N N . GLY A 1 222 ? -28.565 -9.155 37.252 1.00 93.88 222 GLY A N 1
ATOM 1797 C CA . GLY A 1 222 ? -29.417 -9.983 36.384 1.00 93.88 222 GLY A CA 1
ATOM 1798 C C . GLY A 1 222 ? -29.723 -9.340 35.025 1.00 93.88 222 GLY A C 1
ATOM 1799 O O . GLY A 1 222 ? -29.951 -10.031 34.029 1.00 93.88 222 GLY A O 1
ATOM 1800 N N . ARG A 1 223 ? -29.698 -8.004 34.944 1.00 93.50 223 ARG A N 1
ATOM 1801 C CA . ARG A 1 223 ? -29.821 -7.275 33.670 1.00 93.50 223 ARG A CA 1
ATOM 1802 C C . ARG A 1 223 ? -28.582 -7.443 32.796 1.00 93.50 223 ARG A C 1
ATOM 1804 O O . ARG A 1 223 ? -28.720 -7.710 31.604 1.00 93.50 223 ARG A O 1
ATOM 1811 N N . GLY A 1 224 ? -27.398 -7.324 33.396 1.00 94.38 224 GLY A N 1
ATOM 1812 C CA . GLY A 1 224 ? -26.109 -7.557 32.745 1.00 94.38 224 GLY A CA 1
ATOM 1813 C C . GLY A 1 224 ? -26.017 -8.934 32.097 1.00 94.38 224 GLY A C 1
ATOM 1814 O O . GLY A 1 224 ? -25.684 -9.049 30.917 1.00 94.38 224 GLY A O 1
ATOM 1815 N N . GLN A 1 225 ? -26.382 -9.973 32.851 1.00 95.12 225 GLN A N 1
ATOM 1816 C CA . GLN A 1 225 ? -26.358 -11.360 32.378 1.00 95.12 225 GLN A CA 1
ATOM 1817 C C . GLN A 1 225 ? -27.308 -11.602 31.200 1.00 95.12 225 GLN A C 1
ATOM 1819 O O . GLN A 1 225 ? -26.885 -12.161 30.189 1.00 95.12 225 GLN A O 1
ATOM 1824 N N . ARG A 1 226 ? -28.566 -11.142 31.291 1.00 96.44 226 ARG A N 1
ATOM 1825 C CA . ARG A 1 226 ? -29.539 -11.282 30.192 1.00 96.44 226 ARG A CA 1
ATOM 1826 C C . ARG A 1 226 ? -29.058 -10.596 28.918 1.00 96.44 226 ARG A C 1
ATOM 1828 O O . ARG A 1 226 ? -29.011 -11.225 27.866 1.00 96.44 226 ARG A O 1
ATOM 1835 N N . TRP A 1 227 ? -28.606 -9.348 29.034 1.00 96.38 227 TRP A N 1
ATOM 1836 C CA . TRP A 1 227 ? -28.059 -8.599 27.903 1.00 96.38 227 TRP A CA 1
ATOM 1837 C C . TRP A 1 227 ? -26.864 -9.299 27.250 1.00 96.38 227 TRP A C 1
ATOM 1839 O O . TRP A 1 227 ? -26.778 -9.356 26.022 1.00 96.38 227 TRP A O 1
ATOM 1849 N N . TYR A 1 228 ? -25.953 -9.852 28.056 1.00 96.69 228 TYR A N 1
ATOM 1850 C CA . TYR A 1 228 ? -24.794 -10.584 27.554 1.00 96.69 228 TYR A CA 1
ATOM 1851 C C . TYR A 1 228 ? -25.220 -11.822 26.755 1.00 96.69 228 TYR A C 1
ATOM 1853 O O . TYR A 1 228 ? -24.744 -12.022 25.638 1.00 96.69 228 TYR A O 1
ATOM 1861 N N . LEU A 1 229 ? -26.148 -12.620 27.291 1.00 96.81 229 LEU A N 1
ATOM 1862 C CA . LEU A 1 229 ? -26.661 -13.817 26.620 1.00 96.81 229 LEU A CA 1
ATOM 1863 C C . LEU A 1 229 ? -27.356 -13.470 25.296 1.00 96.81 229 LEU A C 1
ATOM 1865 O O . LEU A 1 229 ? -27.061 -14.082 24.271 1.00 96.81 229 LEU A O 1
ATOM 1869 N N . GLU A 1 230 ? -28.212 -12.446 25.284 1.00 95.88 230 GLU A N 1
ATOM 1870 C CA . GLU A 1 230 ? -28.871 -11.955 24.065 1.00 95.88 230 GLU A CA 1
ATOM 1871 C C . GLU A 1 230 ? -27.862 -11.444 23.022 1.00 95.88 230 GLU A C 1
ATOM 1873 O O . GLU A 1 230 ? -28.043 -11.610 21.811 1.00 95.88 230 GLU A O 1
ATOM 1878 N N . LEU A 1 231 ? -26.786 -10.786 23.461 1.00 94.00 231 LEU A N 1
ATOM 1879 C CA . LEU A 1 231 ? -25.726 -1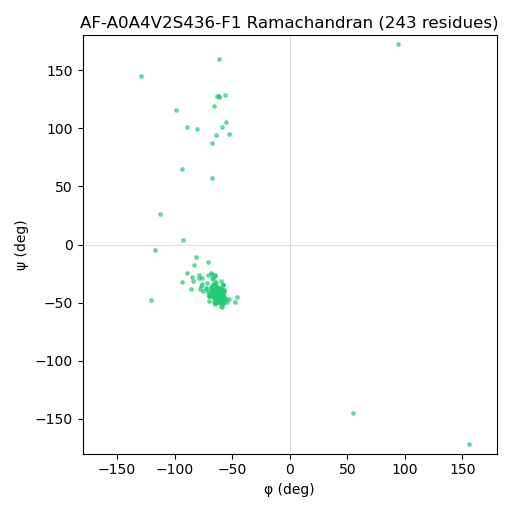0.310 22.575 1.00 94.00 231 LEU A CA 1
ATOM 1880 C C . LEU A 1 231 ? -24.930 -11.471 21.959 1.00 94.00 231 LEU A C 1
ATOM 1882 O O . LEU A 1 231 ? -24.679 -11.456 20.750 1.00 94.00 231 LEU A O 1
ATOM 1886 N N . GLU A 1 232 ? -24.557 -12.476 22.751 1.00 94.31 232 GLU A N 1
ATOM 1887 C CA . GLU A 1 232 ? -23.857 -13.672 22.264 1.00 94.31 232 GLU A CA 1
ATOM 1888 C C . GLU A 1 232 ? -24.731 -14.476 21.294 1.00 94.31 232 GLU A C 1
ATOM 1890 O O . GLU A 1 232 ? -24.257 -14.858 20.225 1.00 94.31 232 GLU A O 1
ATOM 1895 N N . GLN A 1 233 ? -26.026 -14.638 21.588 1.00 93.88 233 GLN A N 1
ATOM 1896 C CA . GLN A 1 233 ? -26.981 -15.289 20.683 1.00 93.88 233 GLN A CA 1
ATOM 1897 C C . GLN A 1 233 ? -27.077 -14.564 19.334 1.00 93.88 233 GLN A C 1
ATOM 1899 O O . GLN A 1 233 ? -26.955 -15.193 18.280 1.00 93.88 233 GLN A O 1
ATOM 1904 N N . ARG A 1 234 ? -27.213 -13.229 19.339 1.00 91.25 234 ARG A N 1
ATOM 1905 C CA . ARG A 1 234 ? -27.214 -12.426 18.100 1.00 91.25 234 ARG A CA 1
ATOM 1906 C C . ARG A 1 234 ? -25.899 -12.539 17.332 1.00 91.25 234 ARG A C 1
ATOM 1908 O O . ARG A 1 234 ? -25.905 -12.565 16.104 1.00 91.25 234 ARG A O 1
ATOM 1915 N N . THR A 1 235 ? -24.774 -12.606 18.037 1.00 87.75 235 THR A N 1
ATOM 1916 C CA . THR A 1 235 ? -23.448 -12.753 17.419 1.00 87.75 235 THR A CA 1
ATOM 1917 C C . THR A 1 235 ? -23.284 -14.135 16.786 1.00 87.75 235 THR A C 1
ATOM 1919 O O . THR A 1 235 ? -22.785 -14.238 15.666 1.00 87.75 235 THR A O 1
ATOM 1922 N N . ALA A 1 236 ? -23.753 -15.190 17.456 1.00 88.94 236 ALA A N 1
ATOM 1923 C CA . ALA A 1 236 ? -23.749 -16.552 16.936 1.00 88.94 236 ALA A CA 1
ATOM 1924 C C . ALA A 1 236 ? -24.637 -16.693 15.689 1.00 88.94 236 ALA A C 1
ATOM 1926 O O . ALA A 1 236 ? -24.203 -17.286 14.706 1.00 88.94 236 ALA A O 1
ATOM 1927 N N . ALA A 1 237 ? -25.825 -16.078 15.688 1.00 88.06 237 ALA A N 1
ATOM 1928 C CA . ALA A 1 237 ? -26.742 -16.093 14.546 1.00 88.06 237 ALA A CA 1
ATOM 1929 C C . ALA A 1 237 ? -26.193 -15.363 13.304 1.00 88.06 237 ALA A C 1
ATOM 1931 O O . ALA A 1 237 ? -26.559 -15.696 12.180 1.00 88.06 237 ALA A O 1
ATOM 1932 N N . ARG A 1 238 ? -25.311 -14.371 13.492 1.00 82.50 238 ARG A N 1
ATOM 1933 C CA . ARG A 1 238 ? -24.681 -13.606 12.401 1.00 82.50 238 ARG A CA 1
ATOM 1934 C C . ARG A 1 238 ? -23.464 -14.284 11.783 1.00 82.50 238 ARG A C 1
ATOM 1936 O O . ARG A 1 238 ? -23.055 -13.876 10.698 1.00 82.50 238 ARG A O 1
ATOM 1943 N N . LYS A 1 239 ? -22.849 -15.269 12.446 1.00 75.75 239 LYS A N 1
ATOM 1944 C CA . LYS A 1 239 ? -21.744 -16.013 11.831 1.00 75.75 239 LYS A CA 1
ATOM 1945 C C . LYS A 1 239 ? -22.318 -16.792 10.643 1.00 75.75 239 LYS A C 1
ATOM 1947 O O . LYS A 1 239 ? -23.193 -17.629 10.867 1.00 75.75 239 LYS A O 1
ATOM 1952 N N . PRO A 1 240 ? -21.863 -16.551 9.399 1.00 60.25 240 PRO A N 1
ATOM 1953 C CA . PRO A 1 240 ? -22.304 -17.367 8.279 1.00 60.25 240 PRO A CA 1
ATOM 1954 C C . PRO A 1 240 ? -21.982 -18.823 8.612 1.00 60.25 240 PRO A C 1
ATOM 1956 O O . PRO A 1 240 ? -20.849 -19.125 9.007 1.00 60.25 240 PRO A O 1
ATOM 1959 N N . ARG A 1 241 ? -22.977 -19.720 8.492 1.00 54.12 241 ARG A N 1
ATOM 1960 C CA . ARG A 1 241 ? -22.718 -21.164 8.497 1.00 54.12 241 ARG A CA 1
ATOM 1961 C C . ARG A 1 241 ? -21.706 -21.380 7.391 1.00 54.12 241 ARG A C 1
ATOM 1963 O O . ARG A 1 241 ? -22.032 -21.259 6.217 1.00 54.12 241 ARG A O 1
ATOM 1970 N N . THR A 1 242 ? -20.463 -21.614 7.778 1.00 50.38 242 THR A N 1
ATOM 1971 C CA . THR A 1 242 ? -19.405 -22.007 6.864 1.00 50.38 242 THR A CA 1
ATOM 1972 C C . THR A 1 242 ? -19.800 -23.403 6.411 1.00 50.38 242 THR A C 1
ATOM 1974 O O . THR A 1 242 ? -19.485 -24.399 7.056 1.00 50.38 242 THR A O 1
ATOM 1977 N N . THR A 1 243 ? -20.606 -23.476 5.355 1.00 46.66 243 THR A N 1
ATOM 1978 C CA . THR A 1 243 ? -20.801 -24.698 4.591 1.00 46.66 243 THR A CA 1
ATOM 1979 C C . THR A 1 243 ? -19.448 -25.005 3.978 1.00 46.66 243 THR A C 1
ATOM 1981 O O . THR A 1 243 ? -19.065 -24.434 2.962 1.00 46.66 243 THR A O 1
ATOM 1984 N N . ARG A 1 244 ? -18.681 -25.849 4.673 1.00 46.00 244 ARG A N 1
ATOM 1985 C CA . ARG A 1 244 ? -17.642 -26.659 4.048 1.00 46.00 244 ARG A CA 1
ATOM 1986 C C . ARG A 1 244 ? -18.355 -27.519 3.003 1.00 46.00 244 ARG A C 1
ATOM 1988 O O . ARG A 1 244 ? -19.030 -28.475 3.375 1.00 46.00 244 ARG A O 1
ATOM 1995 N N . SER A 1 245 ? -18.265 -27.104 1.746 1.00 39.53 245 SER A N 1
ATOM 1996 C CA . SER A 1 245 ? -18.417 -27.958 0.568 1.00 39.53 245 SER A CA 1
ATOM 1997 C C . SER A 1 245 ? -17.029 -28.263 0.039 1.00 39.53 245 SER A C 1
ATOM 1999 O O . SER A 1 245 ? -16.291 -27.265 -0.154 1.00 39.53 245 SER A O 1
#

Sequence (245 aa):
MAKRNNSLVGCLFLLFPITVAAELVFQGLHWMFTQGLPVTLTLLALLVIDFAVRFQRTRKRVRELTEDLETRVKRVRAVEERANRAIRRIVADRPRVDSSVKKLTDLRQTMRGEIHFHVLTQEHNTSRLAGDSWHGHMHDAIGARRDFSGEIKSFGRYVGELESVKRGRPTSAIRQAKQTVDHLRQMSAELQREIDRSRSSLDSHNNQTKLLKEHIRDRCGGRGQRWYLELEQRTAARKPRTTRS

Solvent-accessible surface area (backbone atoms only — not comparable to full-atom values): 13209 Å² total; per-residue (Å²): 138,86,86,73,81,62,70,61,57,56,53,52,66,58,48,50,61,53,51,53,51,50,52,53,51,50,51,52,50,46,46,40,59,73,50,48,48,57,51,51,52,49,52,51,51,50,51,52,48,53,50,50,50,54,50,50,54,50,53,50,52,52,50,54,54,57,60,50,44,58,58,51,52,53,53,47,49,56,38,45,52,49,27,52,52,34,45,50,52,49,59,69,47,43,65,64,45,58,50,43,39,50,49,51,52,51,48,62,74,72,57,75,42,57,90,46,41,66,60,54,54,51,51,45,50,54,48,50,52,52,51,54,56,47,51,50,46,50,50,49,29,54,50,32,44,51,54,35,53,52,45,50,54,52,50,46,52,50,54,53,50,58,52,64,75,46,82,65,85,77,50,73,69,54,52,50,50,49,52,48,45,54,52,51,50,53,47,55,52,50,54,49,53,52,50,53,54,49,48,54,54,50,52,51,34,53,50,45,45,50,52,49,54,51,44,39,32,74,41,17,52,76,62,18,42,52,54,45,52,56,49,51,51,55,52,58,72,65,50,75,80,78,77,86,124

Nearest PDB structures (foldseek):
  4tx5-assembly1_B  TM=6.420E-01  e=4.521E-01  Homo sapiens
  5xg2-assembly1_A  TM=3.297E-01  e=8.784E-02  Pyrococcus yayanosii CH1
  1few-assembly1_A  TM=3.630E-01  e=4.521E-01  Homo sapiens
  3ja6-assembly1_I  TM=3.650E-01  e=2.094E+00  Escherichia coli
  3zx6-assembly1_B  TM=3.570E-01  e=6.352E+00  Archaeoglobus fulgidus DSM 4304

Organism: NCBI:txid1213861

Radius of gyration: 43.76 Å; Cα contacts (8 Å, |Δi|>4): 133; chains: 1; bounding box: 114×43×124 Å

Secondary structure (DSSP, 8-state):
-----HHHHHHHHHHHHHHHHHHHHHHHHHHIIIIIHHHHHHHHHHHHHHHHHHHHHHHHHHHHHHHHHHHHHHHHHHHHHHHHHHHHHHHHHHHHHHHHHHHHHHHHHH--SGGGHHHHHHHHHHHHHHHHHHHHHHHHHHHHHHHHHHHHHHHHHHHHHHHHHS-SSPPHHHHHHHHHHHHHHHHHHHHHHHHHHHHHHHHHHHHHHHHHHHHHHHHSHHHHHHHHHHHHHHHHHHS------

Foldseek 3Di:
DDPDPPPVVVVVVVVVVVVVVVVVVVVVVVCCVVPVVVVVVVVVVVVVVVVVVLVVVLVVVLVVLLVCLVVLVVVLVVLVVQLVVLLVVLVVCLVVLVVLLVVLVVCLVPDFEQVCLVVLVVSLVVLVVVLVVSVVSLVSNVVSLVVSVVSLVVLVVSLVVSCVSPPDDDDPSSVVSVVVSVVSVVVSVVSVVSSVVSVVSSVSSVVSSVVSLVSLLPGNPPVSVVVSVVVVVVVVVPPPPPPPD

pLDDT: mean 84.78, std 11.65, range [39.53, 96.81]